Protein AF-A6R5W5-F1 (afdb_monomer)

Nearest PDB structures (foldseek):
  8i0u-assembly1_2  TM=8.561E-01  e=1.575E-21  Homo sapiens
  8rm5-assembly1_B2  TM=9.017E-01  e=4.707E-20  Homo sapiens
  8i0p-assembly1_2  TM=8.321E-01  e=1.488E-20  Homo sapiens
  8y7e-assembly1_2  TM=7.725E-01  e=1.055E-18  Homo sapiens
  7qtt-assembly1_E  TM=8.361E-01  e=7.922E-17  Homo sapiens

Solvent-accessible surface area (backbone atoms only — not comparable to full-atom values): 18695 Å² total; per-residue (Å²): 142,60,67,78,64,53,63,75,67,67,76,83,83,85,83,91,83,79,89,74,76,82,78,70,86,77,78,78,78,84,81,77,89,67,83,82,69,91,73,74,86,80,74,80,80,85,69,49,74,66,56,52,52,57,73,69,45,58,50,65,68,57,52,35,72,76,40,97,63,43,87,75,64,53,85,70,42,46,77,44,97,53,43,67,60,51,47,52,54,63,70,37,88,92,54,66,77,82,68,81,62,78,83,48,96,59,63,84,68,55,85,52,73,85,58,87,73,80,76,91,75,70,58,66,45,59,47,74,68,45,57,62,61,53,49,49,56,52,48,54,54,55,70,73,45,48,75,70,54,53,57,49,39,71,78,58,65,78,80,74,83,82,75,71,65,65,66,59,54,49,41,27,67,72,71,51,60,72,85,75,95,75,83,60,91,77,69,74,90,56,85,65,57,89,74,63,76,81,66,82,84,69,47,94,90,66,75,55,68,70,54,31,57,76,68,68,50,56,92,80,32,62,64,88,61,52,66,54,31,70,74,75,43,73,60,81,92,45,80,85,65,75,40,68,43,45,64,26,62,57,61,95,89,56,47,78,31,88,53,96,55,31,49,32,69,82,40,56,44,103,80,75,44,52,40,42,73,80,117

Radius of gyration: 38.8 Å; Cα contacts (8 Å, |Δi|>4): 168; chains: 1; bounding box: 77×91×91 Å

Mean predicted aligned error: 15.28 Å

Secondary structure (DSSP, 8-state):
--HHHHTTT----------------------------TTTTSSSS---HHHHHHHTPPPHHHHHHHSS-GGG--GGGGGSS-HHHHHHHHTSTTPPPPPGGGG-SS-TTGGGTTPPPPPPPPPHHHHTTTHHHHHHHHHHHHHSS-HHHHHHHHHS--S-TT---HHHHHHHHHTS--PPP-PPTT----TTGGG---GGG--TT---HHHHHHTT--TTPPPTTHHHHHHH-S-TT-TT---BTTTBPPPTT---BSSTT--BSPPB-TTS-BGGG--

pLDDT: mean 79.89, std 15.82, range [33.53, 95.25]

Foldseek 3Di:
DCPVVVVVVPDDDDDDDDDPDDDDPDPPPPPPPDDPDPPPPPDDDDQPPVRVLVVVQDALVRLLVVDPCSVQRDRCLSPDPDSNVVSVQSPDPLDQDDDPCPPPPDDQQVVCVPPDDDPDDDDPLVVVQVQVVLVVVVVVVVVPDDPVRVVVCVVPPDPDSRDGDPVSVVCSVPPVDDDDDDDDRSDDDGHCPVVDDDCVVDDPQDDDPVRCVVVVPDVQAFDPCLVVCLVPNDDPVCPPDDGDLAQAPRDPPAADDPPRRHSDHQRADVVRHRNRVPD

Sequence (279 aa):
MYRDVISKFEKRENEESASKEIDKPEVYFDDDDDIPDEEEEASGPKISKKKRKEMNKLSVAELKALVRKPETVEWTDTSASDPRLLVHIKAYRNVVPVPTHWSLKREYLSSKRGVEKPPFTLPKFIQETGIAEMRDAALEKQDQATLKQKQRERVQPKMGKLDIDYQKLYEAFFRFQTKPELTRYGEVYYEGKEYETNLRHLRPGELSDELKEALNIPPGAPPPWLINQQRFGPPPSYPALKIPGLNAPPPPGAMWGYHPGGYGKPPVDEHNRPLSEAC

Structure (mmCIF, N/CA/C/O backbone):
data_AF-A6R5W5-F1
#
_entry.id   AF-A6R5W5-F1
#
loop_
_atom_site.group_PDB
_atom_site.id
_atom_site.type_symbol
_atom_site.label_atom_id
_atom_site.label_alt_id
_atom_site.label_comp_id
_atom_site.label_asym_id
_atom_site.label_entity_id
_atom_site.label_seq_id
_atom_site.pdbx_PDB_ins_code
_atom_site.Cartn_x
_atom_site.Cartn_y
_atom_site.Cartn_z
_atom_site.occupancy
_atom_site.B_iso_or_equiv
_atom_site.auth_seq_id
_atom_site.auth_comp_id
_atom_site.auth_asym_id
_atom_site.auth_atom_id
_atom_site.pdbx_PDB_model_num
ATOM 1 N N . MET A 1 1 ? -43.308 -59.345 53.232 1.00 55.41 1 MET A N 1
ATOM 2 C CA . MET A 1 1 ? -43.125 -59.510 51.773 1.00 55.41 1 MET A CA 1
ATOM 3 C C . MET A 1 1 ? -42.494 -58.283 51.086 1.00 55.41 1 MET A C 1
ATOM 5 O O . MET A 1 1 ? -42.796 -58.031 49.934 1.00 55.41 1 MET A O 1
ATOM 9 N N . TYR A 1 2 ? -41.577 -57.542 51.729 1.00 51.97 2 TYR A N 1
ATOM 10 C CA . TYR A 1 2 ? -40.798 -56.477 51.050 1.00 51.97 2 TYR A CA 1
ATOM 11 C C . TYR A 1 2 ? -39.298 -56.495 51.408 1.00 51.97 2 TYR A C 1
ATOM 13 O O . TYR A 1 2 ? -38.532 -55.654 50.953 1.00 51.97 2 TYR A O 1
ATOM 21 N N . ARG A 1 3 ? -38.855 -57.490 52.190 1.00 61.47 3 ARG A N 1
ATOM 22 C CA . ARG A 1 3 ? -37.454 -57.653 52.615 1.00 61.47 3 ARG A CA 1
ATOM 23 C C . ARG A 1 3 ? -36.543 -58.143 51.479 1.00 61.47 3 ARG A C 1
ATOM 25 O O . ARG A 1 3 ? -35.405 -57.697 51.369 1.00 61.47 3 ARG A O 1
ATOM 32 N N . ASP A 1 4 ? -37.072 -58.977 50.586 1.00 65.62 4 ASP A N 1
ATOM 33 C CA . ASP A 1 4 ? -36.324 -59.516 49.436 1.00 65.62 4 ASP A CA 1
ATOM 34 C C . ASP A 1 4 ? -36.156 -58.499 48.296 1.00 65.62 4 ASP A C 1
ATOM 36 O O . ASP A 1 4 ? -35.294 -58.646 47.434 1.00 65.62 4 ASP A O 1
ATOM 40 N N . VAL A 1 5 ? -36.973 -57.442 48.295 1.00 65.62 5 VAL A N 1
ATOM 41 C CA . VAL A 1 5 ? -36.888 -56.360 47.305 1.00 65.62 5 VAL A CA 1
ATOM 42 C C . VAL A 1 5 ? -35.844 -55.329 47.733 1.00 65.62 5 VAL A C 1
ATOM 44 O O . VAL A 1 5 ? -35.058 -54.881 46.907 1.00 65.62 5 VAL A O 1
ATOM 47 N N . ILE A 1 6 ? -35.784 -54.999 49.026 1.00 66.06 6 ILE A N 1
ATOM 48 C CA . ILE A 1 6 ? -34.847 -54.000 49.568 1.00 66.06 6 ILE A CA 1
ATOM 49 C C . ILE A 1 6 ? -33.408 -54.546 49.619 1.00 66.06 6 ILE A C 1
ATOM 51 O O . ILE A 1 6 ? -32.465 -53.824 49.307 1.00 66.06 6 ILE A O 1
ATOM 55 N N . SER A 1 7 ? -33.230 -55.845 49.879 1.00 65.56 7 SER A N 1
ATOM 56 C CA . SER A 1 7 ? -31.909 -56.500 49.865 1.00 65.56 7 SER A CA 1
ATOM 57 C C . SER A 1 7 ? -31.240 -56.557 48.485 1.00 65.56 7 SER A C 1
ATOM 59 O O . SER A 1 7 ? -30.024 -56.715 48.407 1.00 65.56 7 SER A O 1
ATOM 61 N N . LYS A 1 8 ? -31.990 -56.376 47.387 1.00 65.88 8 LYS A N 1
ATOM 62 C CA . LYS A 1 8 ? -31.414 -56.233 46.037 1.00 65.88 8 LYS A CA 1
ATOM 63 C C . LYS A 1 8 ? -30.783 -54.861 45.775 1.00 65.88 8 LYS A C 1
ATOM 65 O O . LYS A 1 8 ? -30.022 -54.744 44.818 1.00 65.88 8 LYS A O 1
ATOM 70 N N . PHE A 1 9 ? -31.084 -53.850 46.593 1.00 64.31 9 PHE A N 1
ATOM 71 C CA . PHE A 1 9 ? -30.608 -52.475 46.399 1.00 64.31 9 PHE A CA 1
ATOM 72 C C . PHE A 1 9 ? -29.584 -52.009 47.445 1.00 64.31 9 PHE A C 1
ATOM 74 O O . PHE A 1 9 ? -28.913 -51.007 47.212 1.00 64.31 9 PHE A O 1
ATOM 81 N N . GLU A 1 10 ? -29.377 -52.744 48.541 1.00 56.53 10 GLU A N 1
ATOM 82 C CA . GLU A 1 10 ? -28.269 -52.487 49.475 1.00 56.53 10 GLU A CA 1
ATOM 83 C C . GLU A 1 10 ? -26.954 -53.076 48.939 1.00 56.53 10 GLU A C 1
ATOM 85 O O . GLU A 1 10 ? -26.502 -54.159 49.320 1.00 56.53 10 GLU A O 1
ATOM 90 N N . LYS A 1 11 ? -26.320 -52.355 48.011 1.00 51.44 11 LYS A N 1
ATOM 91 C CA . LYS A 1 11 ? -24.944 -52.636 47.595 1.00 51.44 11 LYS A CA 1
ATOM 92 C C . LYS A 1 11 ? -23.994 -52.036 48.638 1.00 51.44 11 LYS A C 1
ATOM 94 O O . LYS A 1 11 ? -23.961 -50.827 48.826 1.00 51.44 11 LYS A O 1
ATOM 99 N N . ARG A 1 12 ? -23.270 -52.926 49.320 1.00 47.84 12 ARG A N 1
ATOM 100 C CA . ARG A 1 12 ? -22.248 -52.670 50.348 1.00 47.84 12 ARG A CA 1
ATOM 101 C C . ARG A 1 12 ? -21.250 -51.591 49.911 1.00 47.84 12 ARG A C 1
ATOM 103 O O . ARG A 1 12 ? -20.663 -51.709 48.836 1.00 47.84 12 ARG A O 1
ATOM 110 N N . GLU A 1 13 ? -21.048 -50.591 50.763 1.00 36.22 13 GLU A N 1
ATOM 111 C CA . GLU A 1 13 ? -19.950 -49.630 50.659 1.00 36.22 13 GLU A CA 1
ATOM 112 C C . GLU A 1 13 ? -18.629 -50.266 51.134 1.00 36.22 13 GLU A C 1
ATOM 114 O O . GLU A 1 13 ? -18.582 -50.862 52.209 1.00 36.22 13 GLU A O 1
ATOM 119 N N . ASN A 1 14 ? -17.593 -50.074 50.304 1.00 33.59 14 ASN A N 1
ATOM 120 C CA . ASN A 1 14 ? -16.144 -50.268 50.496 1.00 33.59 14 ASN A CA 1
ATOM 121 C C . ASN A 1 14 ? -15.611 -51.716 50.634 1.00 33.59 14 ASN A C 1
ATOM 123 O O . ASN A 1 14 ? -16.080 -52.487 51.458 1.00 33.59 14 ASN A O 1
ATOM 127 N N . GLU A 1 15 ? -14.618 -52.184 49.861 1.00 33.53 15 GLU A N 1
ATOM 128 C CA . GLU A 1 15 ? -13.525 -51.486 49.158 1.00 33.53 15 GLU A CA 1
ATOM 129 C C . GLU A 1 15 ? -12.942 -52.324 47.986 1.00 33.53 15 GLU A C 1
ATOM 131 O O . GLU A 1 15 ? -12.981 -53.551 48.003 1.00 33.53 15 GLU A O 1
ATOM 136 N N . GLU A 1 16 ? -12.385 -51.602 47.000 1.00 36.41 16 GLU A N 1
ATOM 137 C CA . GLU A 1 16 ? -11.406 -52.001 45.962 1.00 36.41 16 GLU A CA 1
ATOM 138 C C . GLU A 1 16 ? -11.806 -52.951 44.807 1.00 36.41 16 GLU A C 1
ATOM 140 O O . GLU A 1 16 ? -11.637 -54.166 44.851 1.00 36.41 16 GLU A O 1
ATOM 145 N N . SER A 1 17 ? -12.215 -52.361 43.671 1.00 35.69 17 SER A N 1
ATOM 146 C CA . SER A 1 17 ? -11.496 -52.421 42.372 1.00 35.69 17 SER A CA 1
ATOM 147 C C . SER A 1 17 ? -12.401 -52.073 41.173 1.00 35.69 17 SER A C 1
ATOM 149 O O . SER A 1 17 ? -13.534 -52.532 41.057 1.00 35.69 17 SER A O 1
ATOM 151 N N . ALA A 1 18 ? -11.845 -51.275 40.253 1.00 37.72 18 ALA A N 1
ATOM 152 C CA . ALA A 1 18 ? -12.367 -50.904 38.932 1.00 37.72 18 ALA A CA 1
ATOM 153 C C . ALA A 1 18 ? -13.596 -49.970 38.899 1.00 37.72 18 ALA A C 1
ATOM 155 O O . ALA A 1 18 ? -14.742 -50.384 38.722 1.00 37.72 18 ALA A O 1
ATOM 156 N N . SER A 1 19 ? -13.321 -48.665 38.943 1.00 38.25 19 SER A N 1
ATOM 157 C CA . SER A 1 19 ? -14.187 -47.618 38.398 1.00 38.25 19 SER A CA 1
ATOM 158 C C . SER A 1 19 ? -14.462 -47.889 36.913 1.00 38.25 19 SER A C 1
ATOM 160 O O . SER A 1 19 ? -13.681 -47.507 36.044 1.00 38.25 19 SER A O 1
ATOM 162 N N . LYS A 1 20 ? -15.560 -48.591 36.616 1.00 44.00 20 LYS A N 1
ATOM 163 C CA . LYS A 1 20 ? -16.134 -48.634 35.271 1.00 44.00 20 LYS A CA 1
ATOM 164 C C . LYS A 1 20 ? -16.792 -47.284 35.020 1.00 44.00 20 LYS A C 1
ATOM 166 O O . LYS A 1 20 ? -17.838 -46.991 35.599 1.00 44.00 20 LYS A O 1
ATOM 171 N N . GLU A 1 21 ? -16.127 -46.459 34.219 1.00 44.00 21 GLU A N 1
ATOM 172 C CA . GLU A 1 21 ? -16.721 -45.265 33.636 1.00 44.00 21 GLU A CA 1
ATOM 173 C C . GLU A 1 21 ? -18.023 -45.652 32.925 1.00 44.00 21 GLU A C 1
ATOM 175 O O . GLU A 1 21 ? -18.118 -46.681 32.257 1.00 44.00 21 GLU A O 1
ATOM 180 N N . ILE A 1 22 ? -19.058 -44.852 33.150 1.00 47.66 22 ILE A N 1
ATOM 181 C CA . ILE A 1 22 ? -20.342 -44.985 32.475 1.00 47.66 22 ILE A CA 1
ATOM 182 C C . ILE A 1 22 ? -20.122 -44.452 31.060 1.00 47.66 22 ILE A C 1
ATOM 184 O O . ILE A 1 22 ? -20.008 -43.238 30.877 1.00 47.66 22 ILE A O 1
ATOM 188 N N . ASP A 1 23 ? -20.028 -45.355 30.082 1.00 51.03 23 ASP A N 1
ATOM 189 C CA . ASP A 1 23 ? -19.953 -44.992 28.669 1.00 51.03 23 ASP A CA 1
ATOM 190 C C . ASP A 1 23 ? -21.158 -44.119 28.300 1.00 51.03 23 ASP A C 1
ATOM 192 O O . ASP A 1 23 ? -22.324 -44.490 28.484 1.00 51.03 23 ASP A O 1
ATOM 196 N N . LYS A 1 24 ? -20.867 -42.918 27.790 1.00 54.22 24 LYS A N 1
ATOM 197 C CA . LYS A 1 24 ? -21.852 -42.089 27.091 1.00 54.22 24 LYS A CA 1
ATOM 198 C C . LYS A 1 24 ? -22.464 -42.923 25.960 1.00 54.22 24 LYS A C 1
ATOM 200 O O . LYS A 1 24 ? -21.722 -43.650 25.306 1.00 54.22 24 LYS A O 1
ATOM 205 N N . PRO A 1 25 ? -23.769 -42.788 25.667 1.00 48.28 25 PRO A N 1
ATOM 206 C CA . PRO A 1 25 ? -24.344 -43.435 24.498 1.00 48.28 25 PRO A CA 1
ATOM 207 C C . PRO A 1 25 ? -23.610 -42.945 23.244 1.00 48.28 25 PRO A C 1
ATOM 209 O O . PRO A 1 25 ? -23.692 -41.767 22.886 1.00 48.28 25 PRO A O 1
ATOM 212 N N . GLU A 1 26 ? -22.863 -43.845 22.606 1.00 49.81 26 GLU A N 1
ATOM 213 C CA . GLU A 1 26 ? -22.333 -43.638 21.266 1.00 49.81 26 GLU A CA 1
ATOM 214 C C . GLU A 1 26 ? -23.527 -43.552 20.315 1.00 49.81 26 GLU A C 1
ATOM 216 O O . GLU A 1 26 ? -24.265 -44.515 20.106 1.00 49.81 26 GLU A O 1
ATOM 221 N N . VAL A 1 27 ? -23.761 -42.358 19.777 1.00 48.00 27 VAL A N 1
ATOM 222 C CA . VAL A 1 27 ? -24.669 -42.186 18.648 1.00 48.00 27 VAL A CA 1
ATOM 223 C C . VAL A 1 27 ? -23.957 -42.795 17.446 1.00 48.00 27 VAL A C 1
ATOM 225 O O . VAL A 1 27 ? -23.024 -42.195 16.913 1.00 48.00 27 VAL A O 1
ATOM 228 N N . TYR A 1 28 ? -24.371 -44.000 17.052 1.00 40.84 28 TYR A N 1
ATOM 229 C CA . TYR A 1 28 ? -24.010 -44.582 15.765 1.00 40.84 28 TYR A CA 1
ATOM 230 C C . TYR A 1 28 ? -24.618 -43.686 14.681 1.00 40.84 28 TYR A C 1
ATOM 232 O O . TYR A 1 28 ? -25.814 -43.753 14.405 1.00 40.84 28 TYR A O 1
ATOM 240 N N . PHE A 1 29 ? -23.808 -42.792 14.110 1.00 41.62 29 PHE A N 1
ATOM 241 C CA . PHE A 1 29 ? -24.083 -42.299 12.767 1.00 41.62 29 PHE A CA 1
ATOM 242 C C . PHE A 1 29 ? -23.816 -43.475 11.833 1.00 41.62 29 PHE A C 1
ATOM 244 O O . PHE A 1 29 ? -22.667 -43.812 11.553 1.00 41.62 29 PHE A O 1
ATOM 251 N N . ASP A 1 30 ? -24.902 -44.145 11.471 1.00 48.31 30 ASP A N 1
ATOM 252 C CA . ASP A 1 30 ? -24.963 -45.131 10.406 1.00 48.31 30 ASP A CA 1
ATOM 253 C C . ASP A 1 30 ? -24.775 -44.380 9.080 1.00 48.31 30 ASP A C 1
ATOM 255 O O . ASP A 1 30 ? -25.714 -43.817 8.525 1.00 48.31 30 ASP A O 1
ATOM 259 N N . ASP A 1 31 ? -23.514 -44.250 8.675 1.00 46.19 31 ASP A N 1
ATOM 260 C CA . ASP A 1 31 ? -23.063 -43.704 7.386 1.00 46.19 31 ASP A CA 1
ATOM 261 C C . ASP A 1 31 ? -22.296 -44.817 6.629 1.00 46.19 31 ASP A C 1
ATOM 263 O O . ASP A 1 31 ? -21.347 -44.557 5.890 1.00 46.19 31 ASP A O 1
ATOM 267 N N . ASP A 1 32 ? -22.662 -46.082 6.887 1.00 50.91 32 ASP A N 1
ATOM 268 C CA . ASP A 1 32 ? -22.063 -47.301 6.324 1.00 50.91 32 ASP A CA 1
ATOM 269 C C . ASP A 1 32 ? -23.000 -47.884 5.246 1.00 50.91 32 ASP A C 1
ATOM 271 O O . ASP A 1 32 ? -23.466 -49.015 5.322 1.00 50.91 32 ASP A O 1
ATOM 275 N N . ASP A 1 33 ? -23.279 -47.078 4.219 1.00 50.09 33 ASP A N 1
ATOM 276 C CA . ASP A 1 33 ? -23.908 -47.514 2.962 1.00 50.09 33 ASP A CA 1
ATOM 277 C C . ASP A 1 33 ? -22.821 -47.887 1.923 1.00 50.09 33 ASP A C 1
ATOM 279 O O . ASP A 1 33 ? -22.886 -47.507 0.756 1.00 50.09 33 ASP A O 1
ATOM 283 N N . ASP A 1 34 ? -21.789 -48.628 2.345 1.00 59.00 34 ASP A N 1
ATOM 284 C CA . ASP A 1 34 ? -20.838 -49.287 1.439 1.00 59.00 34 ASP A CA 1
ATOM 285 C C . ASP A 1 34 ? -20.957 -50.807 1.621 1.00 59.00 34 ASP A C 1
ATOM 287 O O . ASP A 1 34 ? -20.485 -51.397 2.595 1.00 59.00 34 ASP A O 1
ATOM 291 N N . ILE A 1 35 ? -21.627 -51.442 0.656 1.00 49.91 35 ILE A N 1
ATOM 292 C CA . ILE A 1 35 ? -21.753 -52.897 0.522 1.00 49.91 35 ILE A CA 1
ATOM 293 C C . ILE A 1 35 ? -20.337 -53.505 0.539 1.00 49.91 35 ILE A C 1
ATOM 295 O O . ILE A 1 35 ? -19.518 -53.133 -0.304 1.00 49.91 35 ILE A O 1
ATOM 299 N N . PRO A 1 36 ? -20.006 -54.429 1.460 1.00 46.84 36 PRO A N 1
ATOM 300 C CA . PRO A 1 36 ? -18.721 -55.109 1.418 1.00 46.84 36 PRO A CA 1
ATOM 301 C C . PRO A 1 36 ? -18.690 -56.041 0.204 1.00 46.84 36 PRO A C 1
ATOM 303 O O . PRO A 1 36 ? -19.381 -57.059 0.181 1.00 46.84 36 PRO A O 1
ATOM 306 N N . ASP A 1 37 ? -17.883 -55.697 -0.800 1.00 48.44 37 ASP A N 1
ATOM 307 C CA . ASP A 1 37 ? -17.543 -56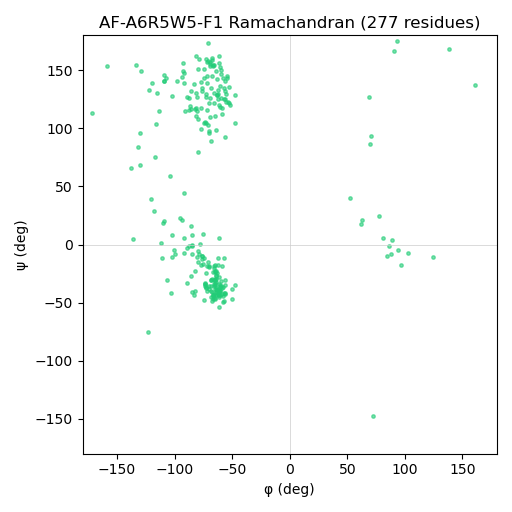.614 -1.886 1.00 48.44 37 ASP A CA 1
ATOM 308 C C . ASP A 1 37 ? -16.831 -57.845 -1.288 1.00 48.44 37 ASP A C 1
ATOM 310 O O . ASP A 1 37 ? -15.760 -57.738 -0.684 1.00 48.44 37 ASP A O 1
ATOM 314 N N . GLU A 1 38 ? -17.429 -59.028 -1.464 1.00 50.94 38 GLU A N 1
ATOM 315 C CA . GLU A 1 38 ? -16.965 -60.341 -0.970 1.00 50.94 38 GLU A CA 1
ATOM 316 C C . GLU A 1 38 ? -15.589 -60.791 -1.528 1.00 50.94 38 GLU A C 1
ATOM 318 O O . GLU A 1 38 ? -15.136 -61.899 -1.246 1.00 50.94 38 GLU A O 1
ATOM 323 N N . GLU A 1 39 ? -14.877 -59.953 -2.290 1.00 52.56 39 GLU A N 1
ATOM 324 C CA . GLU A 1 39 ? -13.602 -60.299 -2.938 1.00 52.56 39 GLU A CA 1
ATOM 325 C C . GLU A 1 39 ? -12.335 -59.801 -2.203 1.00 52.56 39 GLU A C 1
ATOM 327 O O . GLU A 1 39 ? -11.226 -60.210 -2.553 1.00 52.56 39 GLU A O 1
ATOM 332 N N . GLU A 1 40 ? -12.437 -58.979 -1.149 1.00 52.56 40 GLU A N 1
ATOM 333 C CA . GLU A 1 40 ? -11.254 -58.422 -0.448 1.00 52.56 40 GLU A CA 1
ATOM 334 C C . GLU A 1 40 ? -10.636 -59.338 0.642 1.00 52.56 40 GLU A C 1
ATOM 336 O O . GLU A 1 40 ? -9.705 -58.931 1.343 1.00 52.56 40 GLU A O 1
ATOM 341 N N . GLU A 1 41 ? -11.066 -60.599 0.786 1.00 48.47 41 GLU A N 1
ATOM 342 C CA . GLU A 1 41 ? -10.467 -61.545 1.755 1.00 48.47 41 GLU A CA 1
ATOM 343 C C . GLU A 1 41 ? -9.127 -62.170 1.307 1.00 48.47 41 GLU A C 1
ATOM 345 O O . GLU A 1 41 ? -8.506 -62.924 2.060 1.00 48.47 41 GLU A O 1
ATOM 350 N N . ALA A 1 42 ? -8.619 -61.821 0.119 1.00 52.41 42 ALA A N 1
ATOM 351 C CA . ALA A 1 42 ? -7.484 -62.503 -0.503 1.00 52.41 42 ALA A CA 1
ATOM 352 C C . ALA A 1 42 ? -6.250 -61.627 -0.809 1.00 52.41 42 ALA A C 1
ATOM 354 O O . ALA A 1 42 ? -5.597 -61.865 -1.817 1.00 52.41 42 ALA A O 1
ATOM 355 N N . SER A 1 43 ? -5.846 -60.668 0.041 1.00 49.97 43 SER A N 1
ATOM 356 C CA . SER A 1 43 ? -4.427 -60.233 0.074 1.00 49.97 43 SER A CA 1
ATOM 357 C C . SER A 1 43 ? -4.064 -59.284 1.227 1.00 49.97 43 SER A C 1
ATOM 359 O O . SER A 1 43 ? -4.406 -58.105 1.214 1.00 49.97 43 SER A O 1
ATOM 361 N N . GLY A 1 44 ? -3.224 -59.760 2.151 1.00 59.50 44 GLY A N 1
ATOM 362 C CA . GLY A 1 44 ? -2.376 -58.914 3.001 1.00 59.50 44 GLY A CA 1
ATOM 363 C C . GLY A 1 44 ? -2.957 -58.462 4.353 1.00 59.50 44 GLY A C 1
ATOM 364 O O . GLY A 1 44 ? -4.143 -58.620 4.633 1.00 59.50 44 GLY A O 1
ATOM 365 N N . PRO A 1 45 ? -2.103 -57.925 5.250 1.00 68.62 45 PRO A N 1
ATOM 366 C CA . PRO A 1 45 ? -2.529 -57.448 6.563 1.00 68.62 45 PRO A CA 1
ATOM 367 C C . PRO A 1 45 ? -3.533 -56.299 6.417 1.00 68.62 45 PRO A C 1
ATOM 369 O O . PRO A 1 45 ? -3.242 -55.328 5.718 1.00 68.62 45 PRO A O 1
ATOM 372 N N . LYS A 1 46 ? -4.681 -56.393 7.113 1.00 72.88 46 LYS A N 1
ATOM 373 C CA . LYS A 1 46 ? -5.764 -55.392 7.110 1.00 72.88 46 LYS A CA 1
ATOM 374 C C . LYS A 1 46 ? -5.191 -53.986 7.309 1.00 72.88 46 LYS A C 1
ATOM 376 O O . LYS A 1 46 ? -4.762 -53.606 8.400 1.00 72.88 46 LYS A O 1
ATOM 381 N N . ILE A 1 47 ? -5.138 -53.220 6.224 1.00 75.81 47 ILE A N 1
ATOM 382 C CA . ILE A 1 47 ? -4.591 -51.867 6.220 1.00 75.81 47 ILE A CA 1
ATOM 383 C C . ILE A 1 47 ? -5.547 -50.979 7.024 1.00 75.81 47 ILE A C 1
ATOM 385 O O . ILE A 1 47 ? -6.740 -50.921 6.742 1.00 75.81 47 ILE A O 1
ATOM 389 N N . SER A 1 48 ? -5.033 -50.262 8.029 1.00 84.81 48 SER A N 1
ATOM 390 C CA . SER A 1 48 ? -5.837 -49.283 8.776 1.00 84.81 48 SER A CA 1
ATOM 391 C C . SER A 1 48 ? -6.451 -48.253 7.822 1.00 84.81 48 SER A C 1
ATOM 393 O O . SER A 1 48 ? -5.758 -47.767 6.923 1.00 84.81 48 SER A O 1
ATOM 395 N N . LYS A 1 49 ? -7.706 -47.835 8.060 1.00 81.50 49 LYS A N 1
ATOM 396 C CA . LYS A 1 49 ? -8.387 -46.773 7.288 1.00 81.50 49 LYS A CA 1
ATOM 397 C C . LYS A 1 49 ? -7.496 -45.526 7.109 1.00 81.50 49 LYS A C 1
ATOM 399 O O . LYS A 1 49 ? -7.496 -44.914 6.045 1.00 81.50 49 LYS A O 1
ATOM 404 N N . LYS A 1 50 ? -6.667 -45.187 8.110 1.00 81.94 50 LYS A N 1
ATOM 405 C CA . LYS A 1 50 ? -5.690 -44.083 8.039 1.00 81.94 50 LYS A CA 1
ATOM 406 C C . LYS A 1 50 ? -4.572 -44.341 7.022 1.00 81.94 50 LYS A C 1
ATOM 408 O O . LYS A 1 50 ? -4.260 -43.462 6.228 1.00 81.94 50 LYS A O 1
ATOM 413 N N . LYS A 1 51 ? -4.009 -45.550 7.020 1.00 84.31 51 LYS A N 1
ATOM 414 C CA . LYS A 1 51 ? -2.938 -45.956 6.101 1.00 84.31 51 LYS A CA 1
ATOM 415 C C . LYS A 1 51 ? -3.452 -46.090 4.662 1.00 84.31 51 LYS A C 1
ATOM 417 O O . LYS A 1 51 ? -2.753 -45.688 3.742 1.00 84.31 51 LYS A O 1
ATOM 422 N N . ARG A 1 52 ? -4.694 -46.552 4.458 1.00 82.81 52 ARG A N 1
ATOM 423 C CA . ARG A 1 52 ? -5.352 -46.566 3.134 1.00 82.81 52 ARG A CA 1
ATOM 424 C C . ARG A 1 52 ? -5.534 -45.145 2.584 1.00 82.81 52 ARG A C 1
ATOM 426 O O . ARG A 1 52 ? -5.220 -44.897 1.427 1.00 82.81 52 ARG A O 1
ATOM 433 N N . LYS A 1 53 ? -5.958 -44.191 3.424 1.00 81.44 53 LYS A N 1
ATOM 434 C CA . LYS A 1 53 ? -6.061 -42.769 3.043 1.00 81.44 53 LYS A CA 1
ATOM 435 C C . LYS A 1 53 ? -4.706 -42.139 2.712 1.00 81.44 53 LYS A C 1
ATOM 437 O O . LYS A 1 53 ? -4.620 -41.357 1.776 1.00 81.44 53 LYS A O 1
ATOM 442 N N . GLU A 1 54 ? -3.659 -42.483 3.456 1.00 83.50 54 GLU A N 1
ATOM 443 C CA . GLU A 1 54 ? -2.304 -41.978 3.212 1.00 83.50 54 GLU A CA 1
ATOM 444 C C . GLU A 1 54 ? -1.703 -42.516 1.907 1.00 83.50 54 GLU A C 1
ATOM 446 O O . GLU A 1 54 ? -1.115 -41.746 1.156 1.00 83.50 54 GLU A O 1
ATOM 451 N N . MET A 1 55 ? -1.925 -43.795 1.588 1.00 83.00 55 MET A N 1
ATOM 452 C CA . MET A 1 55 ? -1.507 -44.389 0.310 1.00 83.00 55 MET A CA 1
ATOM 453 C C . MET A 1 55 ? -2.215 -43.757 -0.897 1.00 83.00 55 MET A C 1
ATOM 455 O O . MET A 1 55 ? -1.618 -43.636 -1.960 1.00 83.00 55 MET A O 1
ATOM 459 N N . ASN A 1 56 ? -3.468 -43.325 -0.729 1.00 82.69 56 ASN A N 1
ATOM 460 C CA . ASN A 1 56 ? -4.250 -42.658 -1.776 1.00 82.69 56 ASN A CA 1
ATOM 461 C C . ASN A 1 56 ? -3.988 -41.143 -1.860 1.00 82.69 56 ASN A C 1
ATOM 463 O O . ASN A 1 56 ? -4.588 -40.453 -2.688 1.00 82.69 56 ASN A O 1
ATOM 467 N N . LYS A 1 57 ? -3.130 -40.597 -0.992 1.00 86.88 57 LYS A N 1
ATOM 468 C CA . LYS A 1 57 ? -2.836 -39.168 -0.949 1.00 86.88 57 LYS A CA 1
ATOM 469 C C . LYS A 1 57 ? -1.889 -38.794 -2.090 1.00 86.88 57 LYS A C 1
ATOM 471 O O . LYS A 1 57 ? -0.743 -39.230 -2.120 1.00 86.88 57 LYS A O 1
ATOM 476 N N . LEU A 1 58 ? -2.359 -37.931 -2.988 1.00 87.88 58 LEU A N 1
ATOM 477 C CA . LEU A 1 58 ? -1.559 -37.401 -4.096 1.00 87.88 58 LEU A CA 1
ATOM 478 C C . LEU A 1 58 ? -0.376 -36.570 -3.584 1.00 87.88 58 LEU A C 1
ATOM 480 O O . LEU A 1 58 ? -0.512 -35.788 -2.634 1.00 87.88 58 LEU A O 1
ATOM 484 N N . SER A 1 59 ? 0.769 -36.676 -4.259 1.00 91.94 59 SER A N 1
ATOM 485 C CA . SER A 1 59 ? 1.894 -35.776 -4.004 1.00 91.94 59 SER A CA 1
ATOM 486 C C . SER A 1 59 ? 1.609 -34.364 -4.540 1.00 91.94 59 SER A C 1
ATOM 488 O O . SER A 1 59 ? 0.795 -34.163 -5.444 1.00 91.94 59 SER A O 1
ATOM 490 N N . VAL A 1 60 ? 2.293 -33.345 -4.003 1.00 92.88 60 VAL A N 1
ATOM 491 C CA . VAL A 1 60 ? 2.133 -31.954 -4.484 1.00 92.88 60 VAL A CA 1
ATOM 492 C C . VAL A 1 60 ? 2.515 -31.842 -5.966 1.00 92.88 60 VAL A C 1
ATOM 494 O O . VAL A 1 60 ? 1.879 -31.102 -6.714 1.00 92.88 60 VAL A O 1
ATOM 497 N N . ALA A 1 61 ? 3.541 -32.582 -6.397 1.00 93.56 61 ALA A N 1
ATOM 498 C CA . ALA A 1 61 ? 4.001 -32.590 -7.782 1.00 93.56 61 ALA A CA 1
ATOM 499 C C . ALA A 1 61 ? 2.956 -33.208 -8.724 1.00 93.56 61 ALA A C 1
ATOM 501 O O . ALA A 1 61 ? 2.660 -32.628 -9.767 1.00 93.56 61 ALA A O 1
ATOM 502 N N . GLU A 1 62 ? 2.343 -34.326 -8.327 1.00 92.88 62 GLU A N 1
ATOM 503 C CA . GLU A 1 62 ? 1.238 -34.943 -9.070 1.00 92.88 62 GLU A CA 1
ATOM 504 C C . GLU A 1 62 ? 0.032 -34.010 -9.165 1.00 92.88 62 GLU A C 1
ATOM 506 O O . GLU A 1 62 ? -0.526 -33.828 -10.245 1.00 92.88 62 GLU A O 1
ATOM 511 N N . LEU A 1 63 ? -0.352 -33.366 -8.058 1.00 93.19 63 LEU A N 1
ATOM 512 C CA . LEU A 1 63 ? -1.479 -32.435 -8.053 1.00 93.19 63 LEU A CA 1
ATOM 513 C C . LEU A 1 63 ? -1.229 -31.243 -8.987 1.00 93.19 63 LEU A C 1
ATOM 515 O O . LEU A 1 63 ? -2.121 -30.855 -9.739 1.00 93.19 63 LEU A O 1
ATOM 519 N N . LYS A 1 64 ? -0.003 -30.705 -9.003 1.00 95.25 64 LYS A N 1
ATOM 520 C CA . LYS A 1 64 ? 0.400 -29.654 -9.949 1.00 95.25 64 LYS A CA 1
ATOM 521 C C . LYS A 1 64 ? 0.377 -30.131 -11.400 1.00 95.25 64 LYS A C 1
ATOM 523 O O . LYS A 1 64 ? -0.016 -29.359 -12.264 1.00 95.25 64 LYS A O 1
ATOM 528 N N . ALA A 1 65 ? 0.753 -31.379 -11.674 1.00 93.50 65 ALA A N 1
ATOM 529 C CA . ALA A 1 65 ? 0.719 -31.936 -13.026 1.00 93.50 65 ALA A CA 1
ATOM 530 C C . ALA A 1 65 ? -0.714 -32.132 -13.560 1.00 93.50 65 ALA A C 1
ATOM 532 O O . ALA A 1 65 ? -0.944 -32.023 -14.762 1.00 93.50 65 ALA A O 1
ATOM 533 N N . LEU A 1 66 ? -1.681 -32.405 -12.680 1.00 90.50 66 LEU A N 1
ATOM 534 C CA . LEU A 1 66 ? -3.082 -32.648 -13.049 1.00 90.50 66 LEU A CA 1
ATOM 535 C C . LEU A 1 66 ? -3.901 -31.364 -13.257 1.00 90.50 66 LEU A C 1
ATOM 537 O O . LEU A 1 66 ? -4.939 -31.385 -13.917 1.00 90.50 66 LEU A O 1
ATOM 541 N N . VAL A 1 67 ? -3.476 -30.252 -12.660 1.00 91.12 67 VAL A N 1
ATOM 542 C CA . VAL A 1 67 ? -4.240 -29.001 -12.602 1.00 91.12 67 VAL A CA 1
ATOM 543 C C . VAL A 1 67 ? -3.787 -28.025 -13.692 1.00 91.12 67 VAL A C 1
ATOM 545 O O . VAL A 1 67 ? -2.603 -27.831 -13.932 1.00 91.12 67 VAL A O 1
ATOM 548 N N . ARG A 1 68 ? -4.744 -27.311 -14.304 1.00 90.00 68 ARG A N 1
ATOM 549 C CA . ARG A 1 68 ? -4.472 -26.302 -15.348 1.00 90.00 68 ARG A CA 1
ATOM 550 C C . ARG A 1 68 ? -3.678 -25.075 -14.859 1.00 90.00 68 ARG A C 1
ATOM 552 O O . ARG A 1 68 ? -2.947 -24.485 -15.645 1.00 90.00 68 ARG A O 1
ATOM 559 N N . LYS A 1 69 ? -3.879 -24.667 -13.602 1.00 91.31 69 LYS A N 1
ATOM 560 C CA . LYS A 1 69 ? -3.219 -23.536 -12.918 1.00 91.31 69 LYS A CA 1
ATOM 561 C C . LYS A 1 69 ? -2.380 -24.013 -11.718 1.00 91.31 69 LYS A C 1
ATOM 563 O O . LYS A 1 69 ? -2.831 -23.896 -10.570 1.00 91.31 69 LYS A O 1
ATOM 568 N N . PRO A 1 70 ? -1.200 -24.612 -11.954 1.00 93.00 70 PRO A N 1
ATOM 569 C CA . PRO A 1 70 ? -0.378 -25.217 -10.903 1.00 93.00 70 PRO A CA 1
ATOM 570 C C . PRO A 1 70 ? 0.171 -24.211 -9.877 1.00 93.00 70 PRO A C 1
ATOM 572 O O . PRO A 1 70 ? 0.584 -24.613 -8.790 1.00 93.00 70 PRO A O 1
ATOM 575 N N . GLU A 1 71 ? 0.174 -22.915 -10.191 1.00 92.31 71 GLU A N 1
ATOM 576 C CA . GLU A 1 71 ? 0.604 -21.830 -9.305 1.00 92.31 71 GLU A CA 1
ATOM 577 C C . GLU A 1 71 ? -0.311 -21.633 -8.091 1.00 92.31 71 GLU A C 1
ATOM 579 O O . GLU A 1 71 ? 0.134 -21.120 -7.073 1.00 92.31 71 GLU A O 1
ATOM 584 N N . THR A 1 72 ? -1.572 -22.063 -8.184 1.00 91.75 72 THR A N 1
ATOM 585 C CA . THR A 1 72 ? -2.562 -21.939 -7.097 1.00 91.75 72 THR A CA 1
ATOM 586 C C . THR A 1 72 ? -2.496 -23.072 -6.071 1.00 91.75 72 THR A C 1
ATOM 588 O O . THR A 1 72 ? -3.182 -23.018 -5.050 1.00 91.75 72 THR A O 1
ATOM 591 N N . VAL A 1 73 ? -1.701 -24.110 -6.356 1.00 93.94 73 VAL A N 1
ATOM 592 C CA . VAL A 1 73 ? -1.586 -25.308 -5.521 1.00 93.94 73 VAL A CA 1
ATOM 593 C C . VAL A 1 73 ? -0.622 -25.050 -4.371 1.00 93.94 73 VAL A C 1
ATOM 595 O O . VAL A 1 73 ? 0.585 -24.892 -4.580 1.00 93.94 73 VAL A O 1
ATOM 598 N N . GLU A 1 74 ? -1.155 -25.110 -3.156 1.00 92.50 74 GLU A N 1
ATOM 599 C CA . GLU A 1 74 ? -0.391 -25.025 -1.917 1.00 92.50 74 GLU A CA 1
ATOM 600 C C . GLU A 1 74 ? -0.006 -26.419 -1.407 1.00 92.50 74 GLU A C 1
ATOM 602 O O . GLU A 1 74 ? -0.664 -27.425 -1.684 1.00 92.50 74 GLU A O 1
ATOM 60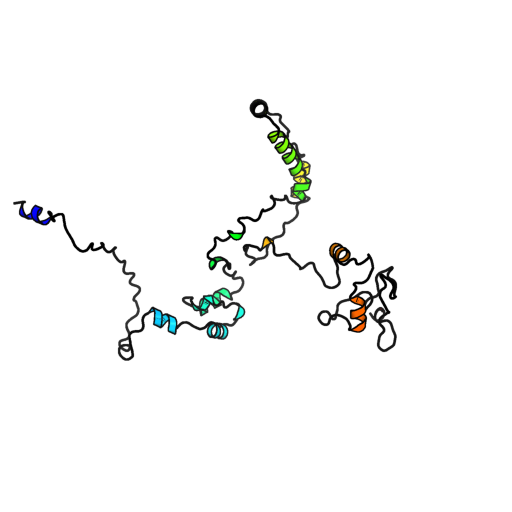7 N N . TRP A 1 75 ? 1.053 -26.498 -0.602 1.00 90.38 75 TRP A N 1
ATOM 608 C CA . TRP A 1 75 ? 1.504 -27.770 -0.021 1.00 90.38 75 TRP A CA 1
ATOM 609 C C . TRP A 1 75 ? 0.443 -28.417 0.895 1.00 90.38 75 TRP A C 1
ATOM 611 O O . TRP A 1 75 ? 0.373 -29.645 0.998 1.00 90.38 75 TRP A O 1
ATOM 621 N N . THR A 1 76 ? -0.424 -27.601 1.505 1.00 92.50 76 THR A N 1
ATOM 622 C CA . THR A 1 76 ? -1.544 -28.023 2.363 1.00 92.50 76 THR A CA 1
ATOM 623 C C . THR A 1 76 ? -2.684 -28.701 1.605 1.00 92.50 76 THR A C 1
ATOM 625 O O . THR A 1 76 ? -3.485 -29.416 2.206 1.00 92.50 76 THR A O 1
ATOM 628 N N . ASP A 1 77 ? -2.775 -28.509 0.289 1.00 92.69 77 ASP A N 1
ATOM 629 C CA . ASP A 1 77 ? -3.950 -28.927 -0.488 1.00 92.69 77 ASP A CA 1
ATOM 630 C C . ASP A 1 77 ? -4.020 -30.444 -0.665 1.00 92.69 77 ASP A C 1
ATOM 632 O O . ASP A 1 77 ? -5.102 -31.015 -0.766 1.00 92.69 77 ASP A O 1
ATOM 636 N N . THR A 1 78 ? -2.873 -31.121 -0.590 1.00 91.00 78 THR A N 1
ATOM 637 C CA . THR A 1 78 ? -2.786 -32.588 -0.644 1.00 91.00 78 THR A CA 1
ATOM 638 C C . THR A 1 78 ? -3.495 -33.278 0.519 1.00 91.00 78 THR A C 1
ATOM 640 O O . THR A 1 78 ? -3.863 -34.440 0.396 1.00 91.00 78 THR A O 1
ATOM 643 N N . SER A 1 79 ? -3.665 -32.607 1.665 1.00 90.12 79 SER A N 1
ATOM 644 C CA . SER A 1 79 ? -4.372 -33.161 2.833 1.00 90.12 79 SER A CA 1
ATOM 645 C C . SER A 1 79 ? -5.881 -32.928 2.835 1.00 90.12 79 SER A C 1
ATOM 647 O O . SER A 1 79 ? -6.549 -33.376 3.765 1.00 90.12 79 SER A O 1
ATOM 649 N N . ALA A 1 80 ? -6.424 -32.236 1.834 1.00 90.56 80 ALA A N 1
ATOM 650 C CA . ALA A 1 80 ? -7.864 -32.057 1.714 1.00 90.56 80 ALA A CA 1
ATOM 651 C C . ALA A 1 80 ? -8.564 -33.376 1.355 1.00 90.56 80 ALA A C 1
ATOM 653 O O . ALA A 1 80 ? -7.961 -34.257 0.746 1.00 90.56 80 ALA A O 1
ATOM 654 N N . SER A 1 81 ? -9.849 -33.497 1.703 1.00 89.88 81 SER A N 1
ATOM 655 C CA . SER A 1 81 ? -10.658 -34.676 1.358 1.00 89.88 81 SER A CA 1
ATOM 656 C C . SER A 1 81 ? -10.768 -34.881 -0.155 1.00 89.88 81 SER A C 1
ATOM 658 O O . SER A 1 81 ? -10.658 -36.009 -0.620 1.00 89.88 81 SER A O 1
ATOM 660 N N . ASP A 1 82 ? -10.916 -33.788 -0.913 1.00 90.88 82 ASP A N 1
ATOM 661 C CA . ASP A 1 82 ? -10.810 -33.776 -2.374 1.00 90.88 82 ASP A CA 1
ATOM 662 C C . ASP A 1 82 ? -9.848 -32.658 -2.826 1.00 90.88 82 ASP A C 1
ATOM 664 O O . ASP A 1 82 ? -10.245 -31.491 -2.954 1.00 90.88 82 ASP A O 1
ATOM 668 N N . PRO A 1 83 ? -8.567 -32.991 -3.072 1.00 92.12 83 PRO A N 1
ATOM 669 C CA . PRO A 1 83 ? -7.572 -32.027 -3.534 1.00 92.12 83 PRO A CA 1
ATOM 670 C C . PRO A 1 83 ? -7.867 -31.460 -4.929 1.00 92.12 83 PRO A C 1
ATOM 672 O O . PRO A 1 83 ? -7.504 -30.319 -5.216 1.00 92.12 83 PRO A O 1
ATOM 675 N N . ARG A 1 84 ? -8.521 -32.225 -5.816 1.00 90.81 84 ARG A N 1
ATOM 676 C CA . ARG A 1 84 ? -8.777 -31.798 -7.202 1.00 90.81 84 ARG A CA 1
ATOM 677 C C . ARG A 1 84 ? -9.881 -30.750 -7.242 1.00 90.81 84 ARG A C 1
ATOM 679 O O . ARG A 1 84 ? -9.704 -29.703 -7.867 1.00 90.81 84 ARG A O 1
ATOM 686 N N . LEU A 1 85 ? -10.987 -31.005 -6.543 1.00 92.75 85 LEU A N 1
ATOM 687 C CA . LEU A 1 85 ? -12.097 -30.060 -6.433 1.00 92.75 85 LEU A CA 1
ATOM 688 C C . LEU A 1 85 ? -11.678 -28.784 -5.700 1.00 92.75 85 LEU A C 1
ATOM 690 O O . LEU A 1 85 ? -11.997 -27.685 -6.152 1.00 92.75 85 LEU A O 1
ATOM 694 N N . LEU A 1 86 ? -10.923 -28.909 -4.606 1.00 93.56 86 LEU A N 1
ATOM 695 C CA . LEU A 1 86 ? -10.442 -27.753 -3.850 1.00 93.56 86 LEU A CA 1
ATOM 696 C C . LEU A 1 86 ? -9.632 -26.809 -4.737 1.00 93.56 86 LEU A C 1
ATOM 698 O O . LEU A 1 86 ? -9.885 -25.602 -4.756 1.00 93.56 86 LEU A O 1
ATOM 702 N N . VAL A 1 87 ? -8.683 -27.348 -5.502 1.00 93.62 87 VAL A N 1
ATOM 703 C CA . VAL A 1 87 ? -7.866 -26.531 -6.401 1.00 93.62 87 VAL A CA 1
ATOM 704 C C . VAL A 1 87 ? -8.706 -25.969 -7.549 1.00 93.62 87 VAL A C 1
ATOM 706 O O . VAL A 1 87 ? -8.509 -24.819 -7.937 1.00 93.62 87 VAL A O 1
ATOM 709 N N . HIS A 1 88 ? -9.690 -26.719 -8.052 1.00 93.06 88 HIS A N 1
ATOM 710 C CA . HIS A 1 88 ? -10.633 -26.209 -9.048 1.00 93.06 88 HIS A CA 1
ATOM 711 C C . HIS A 1 88 ? -11.392 -24.971 -8.542 1.00 93.06 88 HIS A C 1
ATOM 713 O O . HIS A 1 88 ? -11.477 -23.971 -9.257 1.00 93.06 88 HIS A O 1
ATOM 719 N N . ILE A 1 89 ? -11.873 -25.001 -7.295 1.00 93.75 89 ILE A N 1
ATOM 720 C CA . ILE A 1 89 ? -12.555 -23.868 -6.653 1.00 93.75 89 ILE A CA 1
ATOM 721 C C . ILE A 1 89 ? -11.581 -22.705 -6.434 1.00 93.75 89 ILE A C 1
ATOM 723 O O . ILE A 1 89 ? -11.895 -21.574 -6.800 1.00 93.75 89 ILE A O 1
ATOM 727 N N . LYS A 1 90 ? -10.376 -22.962 -5.907 1.00 93.25 90 LYS A N 1
ATOM 728 C CA . LYS A 1 90 ? -9.346 -21.923 -5.719 1.00 93.25 90 LYS A CA 1
ATOM 729 C C . LYS A 1 90 ? -8.954 -21.231 -7.025 1.00 93.25 90 LYS A C 1
ATOM 731 O O . LYS A 1 90 ? -8.710 -20.030 -7.038 1.00 93.25 90 LYS A O 1
ATOM 736 N N . ALA A 1 91 ? -8.894 -21.981 -8.123 1.00 93.12 91 ALA A N 1
ATOM 737 C CA . ALA A 1 91 ? -8.516 -21.478 -9.439 1.00 93.12 91 ALA A CA 1
ATOM 738 C C . ALA A 1 91 ? -9.651 -20.732 -10.169 1.00 93.12 91 ALA A C 1
ATOM 740 O O . ALA A 1 91 ? -9.409 -20.153 -11.246 1.00 93.12 91 ALA A O 1
ATOM 741 N N . TYR A 1 92 ? -10.871 -20.764 -9.618 1.00 93.50 92 TYR A N 1
ATOM 742 C CA . TYR A 1 92 ? -12.058 -20.177 -10.221 1.00 93.50 92 TYR A CA 1
ATOM 743 C C . TYR A 1 92 ? -11.998 -18.645 -10.228 1.00 93.50 92 TYR A C 1
ATOM 745 O O . TYR A 1 92 ? -11.309 -17.996 -9.437 1.00 93.50 92 TYR A O 1
ATOM 753 N N . ARG A 1 93 ? -12.697 -18.032 -11.186 1.00 92.75 93 ARG A N 1
ATOM 754 C CA . ARG A 1 93 ? -12.625 -16.583 -11.395 1.00 92.75 93 ARG A CA 1
ATOM 755 C C . ARG A 1 93 ? -13.276 -15.840 -10.228 1.00 92.75 93 ARG A C 1
ATOM 757 O O . ARG A 1 93 ? -14.393 -16.157 -9.841 1.00 92.75 93 ARG A O 1
ATOM 764 N N . ASN A 1 94 ? -12.592 -14.798 -9.754 1.00 93.12 94 ASN A N 1
ATOM 765 C CA . ASN A 1 94 ? -13.026 -13.931 -8.656 1.00 93.12 94 ASN A CA 1
ATOM 766 C C . ASN A 1 94 ? -13.174 -14.658 -7.308 1.00 93.12 94 ASN A C 1
ATOM 768 O O . ASN A 1 94 ? -13.866 -14.163 -6.430 1.00 93.12 94 ASN A O 1
ATOM 772 N N . VAL A 1 95 ? -12.529 -15.808 -7.113 1.00 93.75 95 VAL A N 1
ATOM 773 C CA . VAL A 1 95 ? -12.423 -16.397 -5.775 1.00 93.75 95 VAL A CA 1
ATOM 774 C C . VAL A 1 95 ? -11.300 -15.693 -5.021 1.00 93.75 95 VAL A C 1
ATOM 776 O O . VAL A 1 95 ? -10.181 -15.573 -5.521 1.00 93.75 95 VAL A O 1
ATOM 779 N N . VAL A 1 96 ? -11.612 -15.192 -3.827 1.00 92.94 96 VAL A N 1
ATOM 780 C CA . VAL A 1 96 ? -10.622 -14.596 -2.923 1.00 92.94 96 VAL A CA 1
ATOM 781 C C . VAL A 1 96 ? -10.025 -15.721 -2.074 1.00 92.94 96 VAL A C 1
ATOM 783 O O . VAL A 1 96 ? -10.790 -16.474 -1.465 1.00 92.94 96 VAL A O 1
ATOM 786 N N . PRO A 1 97 ? -8.690 -15.878 -2.036 1.00 91.88 97 PRO A N 1
ATOM 787 C CA . PRO A 1 97 ? -8.060 -16.942 -1.268 1.00 91.88 97 PRO A CA 1
ATOM 788 C C . PRO A 1 97 ? -8.284 -16.753 0.234 1.00 91.88 97 PRO A C 1
ATOM 790 O O . PRO A 1 97 ? -8.464 -15.637 0.730 1.00 91.88 97 PRO A O 1
ATOM 793 N N . VAL A 1 98 ? -8.233 -17.865 0.966 1.00 92.25 98 VAL A N 1
ATOM 794 C CA . VAL A 1 98 ? -8.311 -17.847 2.429 1.00 92.25 98 VAL A CA 1
ATOM 795 C C . VAL A 1 98 ? -7.104 -17.073 2.988 1.00 92.25 98 VAL A C 1
ATOM 797 O O . VAL A 1 98 ? -5.976 -17.326 2.556 1.00 92.25 98 VAL A O 1
ATOM 800 N N . PRO A 1 99 ? -7.297 -16.145 3.944 1.00 92.62 99 PRO A N 1
ATOM 801 C CA . PRO A 1 99 ? -6.205 -15.348 4.500 1.00 92.62 99 PRO A CA 1
ATOM 802 C C . PRO A 1 99 ? -5.140 -16.218 5.177 1.00 92.62 99 PRO A C 1
ATOM 804 O O . PRO A 1 99 ? -5.472 -17.089 5.970 1.00 92.62 99 PRO A O 1
ATOM 807 N N . THR A 1 100 ? -3.857 -15.933 4.950 1.00 89.25 100 THR A N 1
ATOM 808 C CA . THR A 1 100 ? -2.713 -16.773 5.372 1.00 89.25 100 THR A CA 1
ATOM 809 C C . THR A 1 100 ? -2.548 -16.965 6.884 1.00 89.25 100 THR A C 1
ATOM 811 O O . THR A 1 100 ? -1.783 -17.823 7.315 1.00 89.25 100 THR A O 1
ATOM 814 N N . HIS A 1 101 ? -3.261 -16.201 7.713 1.00 92.00 101 HIS A N 1
ATOM 815 C CA . HIS A 1 101 ? -3.130 -16.277 9.166 1.00 92.00 101 HIS A CA 1
ATOM 816 C C . HIS A 1 101 ? -3.784 -17.518 9.795 1.00 92.00 101 HIS A C 1
ATOM 818 O O . HIS A 1 101 ? -3.521 -17.790 10.962 1.00 92.00 101 HIS A O 1
ATOM 824 N N . TRP A 1 102 ? -4.602 -18.278 9.055 1.00 91.81 102 TRP A N 1
ATOM 825 C CA . TRP A 1 102 ? -5.305 -19.461 9.578 1.00 91.81 102 TRP A CA 1
ATOM 826 C C . TRP A 1 102 ? -4.359 -20.5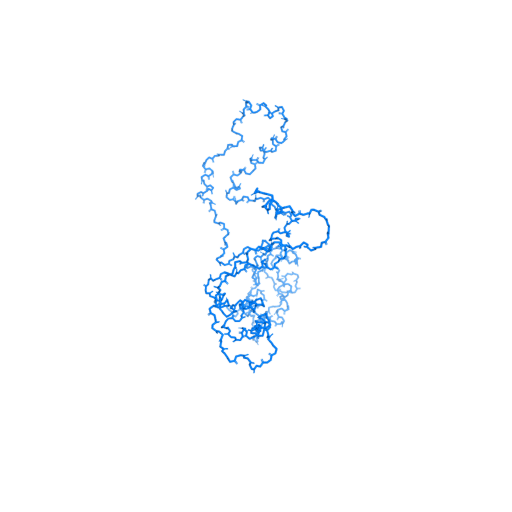47 10.115 1.00 91.81 102 TRP A C 1
ATOM 828 O O . TRP A 1 102 ? -4.708 -21.263 11.049 1.00 91.81 102 TRP A O 1
ATOM 838 N N . SER A 1 103 ? -3.160 -20.672 9.539 1.00 90.62 103 SER A N 1
ATOM 839 C CA . SER A 1 103 ? -2.158 -21.662 9.947 1.00 90.62 103 SER A CA 1
ATOM 840 C C . SER A 1 103 ? -1.220 -21.154 11.046 1.00 90.62 103 SER A C 1
ATOM 842 O O . SER A 1 103 ? -0.335 -21.886 11.494 1.00 90.62 103 SER A O 1
ATOM 844 N N . LEU A 1 104 ? -1.354 -19.890 11.460 1.00 90.88 104 LEU A N 1
ATOM 845 C CA . LEU A 1 104 ? -0.521 -19.302 12.501 1.00 90.88 104 LEU A CA 1
ATOM 846 C C . LEU A 1 104 ? -1.075 -19.665 13.881 1.00 90.88 104 LEU A C 1
ATOM 848 O O . LEU A 1 104 ? -2.270 -19.587 14.135 1.00 90.88 104 LEU A O 1
ATOM 852 N N . LYS A 1 105 ? -0.180 -20.010 14.811 1.00 91.69 105 LYS A N 1
ATOM 853 C CA . LYS A 1 105 ? -0.546 -20.325 16.206 1.00 91.69 105 LYS A CA 1
ATOM 854 C C . LYS A 1 105 ? -0.860 -19.089 17.057 1.00 91.69 105 LYS A C 1
ATOM 856 O O . LYS A 1 105 ? -1.281 -19.229 18.199 1.00 91.69 105 LYS A O 1
ATOM 861 N N . ARG A 1 106 ? -0.578 -17.891 16.540 1.00 89.75 106 ARG A N 1
ATOM 862 C CA . ARG A 1 106 ? -0.783 -16.618 17.241 1.00 89.75 106 ARG A CA 1
ATOM 863 C C . ARG A 1 106 ? -2.156 -16.047 16.910 1.00 89.75 106 ARG A C 1
ATOM 865 O O . ARG A 1 106 ? -2.635 -16.217 15.793 1.00 89.75 106 ARG A O 1
ATOM 872 N N . GLU A 1 107 ? -2.744 -15.314 17.852 1.00 90.25 107 GLU A N 1
ATOM 873 C CA . GLU A 1 107 ? -3.933 -14.508 17.565 1.00 90.25 107 GLU A CA 1
ATOM 874 C C . GLU A 1 107 ? -3.634 -13.503 16.443 1.00 90.25 107 GLU A C 1
ATOM 876 O O . GLU A 1 107 ? -2.534 -12.947 16.372 1.00 90.25 107 GLU A O 1
ATOM 881 N N . TYR A 1 108 ? -4.622 -13.262 15.579 1.00 89.50 108 TYR A N 1
ATOM 882 C CA . TYR A 1 108 ? -4.455 -12.561 14.301 1.00 89.50 108 TYR A CA 1
ATOM 883 C C . TYR A 1 108 ? -3.711 -11.210 14.386 1.00 89.50 108 TYR A C 1
ATOM 885 O O . TYR A 1 108 ? -2.898 -10.914 13.517 1.00 89.50 108 TYR A O 1
ATOM 893 N N . LEU A 1 109 ? -3.948 -10.413 15.437 1.00 88.88 109 LEU A N 1
ATOM 894 C CA . LEU A 1 109 ? -3.339 -9.084 15.640 1.00 88.88 109 LEU A CA 1
ATOM 895 C C . LEU A 1 109 ? -2.311 -9.051 16.781 1.00 88.88 109 LEU A C 1
ATOM 897 O O . LEU A 1 109 ? -2.038 -7.997 17.359 1.00 88.88 109 LEU A O 1
ATOM 901 N N . SER A 1 110 ? -1.766 -10.203 17.172 1.00 89.00 110 SER A N 1
ATOM 902 C CA . SER A 1 110 ? -0.896 -10.277 18.346 1.00 89.00 110 SER A CA 1
ATOM 903 C C . SER A 1 110 ? 0.437 -9.547 18.170 1.00 89.00 110 SER A C 1
ATOM 905 O O . SER A 1 110 ? 0.976 -9.070 19.165 1.00 89.00 110 SER A O 1
ATOM 907 N N . SER A 1 111 ? 0.987 -9.440 16.959 1.00 82.94 111 SER A N 1
ATOM 908 C CA . SER A 1 111 ? 2.288 -8.783 16.729 1.00 82.94 111 SER A CA 1
ATOM 909 C C . SER A 1 111 ? 2.186 -7.257 16.793 1.00 82.94 111 SER A C 1
ATOM 911 O O . SER A 1 111 ? 3.201 -6.570 16.855 1.00 82.94 111 SER A O 1
ATOM 913 N N . LYS A 1 112 ? 0.965 -6.712 16.828 1.00 82.94 112 LYS A N 1
ATOM 914 C CA . LYS A 1 112 ? 0.696 -5.288 17.067 1.00 82.94 112 LYS A CA 1
ATOM 915 C C . LYS A 1 112 ? 0.746 -4.901 18.544 1.00 82.94 112 LYS A C 1
ATOM 917 O O . LYS A 1 112 ? 0.760 -3.711 18.852 1.00 82.94 112 LYS A O 1
ATOM 922 N N . ARG A 1 113 ? 0.802 -5.871 19.464 1.00 80.38 113 ARG A N 1
ATOM 923 C CA . ARG A 1 113 ? 0.963 -5.615 20.902 1.00 80.38 113 ARG A CA 1
ATOM 924 C C . ARG A 1 113 ? 2.386 -5.099 21.155 1.00 80.38 113 ARG A C 1
ATOM 926 O O . ARG A 1 113 ? 3.318 -5.886 21.244 1.00 80.38 113 ARG A O 1
ATOM 933 N N . GLY A 1 114 ? 2.550 -3.778 21.221 1.00 82.94 114 GLY A N 1
ATOM 934 C CA . GLY A 1 114 ? 3.841 -3.107 21.443 1.00 82.94 11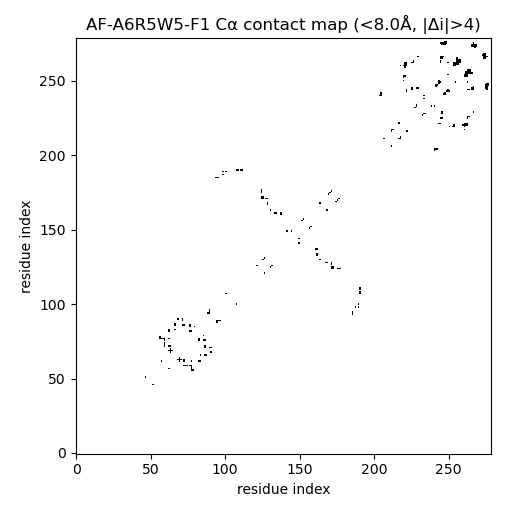4 GLY A CA 1
ATOM 935 C C . GLY A 1 114 ? 4.218 -2.090 20.365 1.00 82.94 114 GLY A C 1
ATOM 936 O O . GLY A 1 114 ? 5.133 -1.301 20.570 1.00 82.94 114 GLY A O 1
ATOM 937 N N . VAL A 1 115 ? 3.494 -2.064 19.245 1.00 86.25 115 VAL A N 1
ATOM 938 C CA . VAL A 1 115 ? 3.611 -0.984 18.264 1.00 86.25 115 VAL A CA 1
ATOM 939 C C . VAL A 1 115 ? 2.668 0.138 18.678 1.00 86.25 115 VAL A C 1
ATOM 941 O O . VAL A 1 115 ? 1.451 -0.055 18.723 1.00 86.25 115 VAL A O 1
ATOM 944 N N . GLU A 1 116 ? 3.214 1.321 18.937 1.00 85.81 116 GLU A N 1
ATOM 945 C CA . GLU A 1 116 ? 2.404 2.515 19.145 1.00 85.81 116 GLU A CA 1
ATOM 946 C C . GLU A 1 116 ? 1.789 2.961 17.813 1.00 85.81 116 GLU A C 1
ATOM 948 O O . GLU A 1 116 ? 2.485 3.286 16.849 1.00 85.81 116 GLU A O 1
ATOM 953 N N . LYS A 1 117 ? 0.458 2.919 17.738 1.00 87.81 117 LYS A N 1
ATOM 954 C CA . LYS A 1 117 ? -0.286 3.401 16.576 1.00 87.81 117 LYS A CA 1
ATOM 955 C C . LYS A 1 117 ? -0.517 4.907 16.739 1.00 87.81 117 LYS A C 1
ATOM 957 O O . LYS A 1 117 ? -1.011 5.301 17.797 1.00 87.81 117 LYS A O 1
ATOM 962 N N . PRO A 1 118 ? -0.251 5.736 15.711 1.00 88.94 118 PRO A N 1
ATOM 963 C CA . PRO A 1 118 ? -0.596 7.148 15.781 1.00 88.94 118 PRO A CA 1
ATOM 964 C C . PRO A 1 118 ? -2.111 7.328 15.990 1.00 88.94 118 PRO A C 1
ATOM 966 O O . PRO A 1 118 ? -2.906 6.486 15.545 1.00 88.94 118 PRO A O 1
ATOM 969 N N . PRO A 1 119 ? -2.533 8.416 16.656 1.00 91.56 119 PRO A N 1
ATOM 970 C CA . PRO A 1 119 ? -3.945 8.720 16.833 1.00 91.56 119 PRO A CA 1
ATOM 971 C C . PRO A 1 119 ? -4.633 8.928 15.480 1.00 91.56 119 PRO A C 1
ATOM 973 O O . PRO A 1 119 ? -3.998 9.148 14.448 1.00 91.56 119 PRO A O 1
ATOM 976 N N . PHE A 1 120 ? -5.962 8.843 15.478 1.00 92.56 120 PHE A N 1
ATOM 977 C CA . PHE A 1 120 ? -6.740 9.015 14.257 1.00 92.56 120 PHE A CA 1
ATOM 978 C C . PHE A 1 120 ? -6.538 10.416 13.665 1.00 92.56 120 PHE A C 1
ATOM 980 O O . PHE A 1 120 ? -6.856 11.417 14.304 1.00 92.56 120 PHE A O 1
ATOM 987 N N . THR A 1 121 ? -6.041 10.481 12.431 1.00 91.44 121 THR A N 1
ATOM 988 C CA . THR A 1 121 ? -5.903 11.735 11.688 1.00 91.44 121 THR A CA 1
ATOM 989 C C . THR A 1 121 ? -7.178 12.014 10.903 1.00 91.44 121 THR A C 1
ATOM 991 O O . THR A 1 121 ? -7.651 11.167 10.143 1.00 91.44 121 THR A O 1
ATOM 994 N N . LEU A 1 122 ? -7.738 13.210 11.080 1.00 92.81 122 LEU A N 1
ATOM 995 C CA . LEU A 1 122 ? -8.913 13.636 10.328 1.00 92.81 122 LEU A CA 1
ATOM 996 C C . LEU A 1 122 ? -8.566 13.816 8.838 1.00 92.81 122 LEU A C 1
ATOM 998 O O . LEU A 1 122 ? -7.472 14.282 8.516 1.00 92.81 122 LEU A O 1
ATOM 1002 N N . PRO A 1 123 ? -9.494 13.504 7.915 1.00 93.81 123 PRO A N 1
ATOM 1003 C CA . PRO A 1 123 ? -9.348 13.877 6.514 1.00 93.81 123 PRO A CA 1
ATOM 1004 C C . PRO A 1 123 ? -9.118 15.384 6.355 1.00 93.81 123 PRO A C 1
ATOM 1006 O O . PRO A 1 123 ? -9.718 16.179 7.080 1.00 93.81 123 PRO A O 1
ATOM 1009 N N . LYS A 1 124 ? -8.305 15.773 5.364 1.00 92.00 124 LYS A N 1
ATOM 1010 C CA . LYS A 1 124 ? -7.866 17.166 5.151 1.00 92.00 124 LYS A CA 1
ATOM 1011 C C . LYS A 1 124 ? -9.020 18.178 5.155 1.00 92.00 124 LYS A C 1
ATOM 1013 O O . LYS A 1 124 ? -8.970 19.148 5.898 1.00 92.00 124 LYS A O 1
ATOM 1018 N N . PHE A 1 125 ? -10.103 17.888 4.432 1.00 92.62 125 PHE A N 1
ATOM 1019 C CA . PHE A 1 125 ? -11.270 18.776 4.343 1.00 92.62 125 PHE A CA 1
ATOM 1020 C C . PHE A 1 125 ? -12.004 18.975 5.682 1.00 92.62 125 PHE A C 1
ATOM 1022 O O . PHE A 1 125 ? -12.614 20.016 5.901 1.00 92.62 125 PHE A O 1
ATOM 1029 N N . ILE A 1 126 ? -11.935 18.005 6.604 1.00 92.00 126 ILE A N 1
ATOM 1030 C CA . ILE A 1 126 ? -12.471 18.155 7.967 1.00 92.00 126 ILE A CA 1
ATOM 1031 C C . ILE A 1 126 ? -11.464 18.902 8.839 1.00 92.00 126 ILE A C 1
ATOM 1033 O O . ILE A 1 126 ? -11.855 19.757 9.628 1.00 92.00 126 ILE A O 1
ATOM 1037 N N . GLN A 1 127 ? -10.173 18.611 8.698 1.00 91.81 127 GLN A N 1
ATOM 1038 C CA . GLN A 1 127 ? -9.122 19.282 9.457 1.00 91.81 127 GLN A CA 1
ATOM 1039 C C . GLN A 1 127 ? -9.102 20.797 9.188 1.00 91.81 127 GLN A C 1
ATOM 1041 O O . GLN A 1 127 ? -9.023 21.581 10.129 1.00 91.81 127 GLN A O 1
ATOM 1046 N N . GLU A 1 128 ? -9.303 21.213 7.935 1.00 90.50 128 GLU A N 1
ATOM 1047 C CA . GLU A 1 128 ? -9.391 22.620 7.505 1.00 90.50 128 GLU A CA 1
ATOM 1048 C C . GLU A 1 128 ? -10.569 23.392 8.134 1.00 90.50 128 GLU A C 1
ATOM 1050 O O . GLU A 1 128 ? -10.567 24.627 8.194 1.00 90.50 128 GLU A O 1
ATOM 1055 N N . THR A 1 129 ? -11.573 22.694 8.682 1.00 90.94 129 THR A N 1
ATOM 1056 C CA . THR A 1 129 ? -12.636 23.359 9.451 1.00 90.94 129 THR A CA 1
ATOM 1057 C C . THR A 1 129 ? -12.107 23.998 10.738 1.00 90.94 129 THR A C 1
ATOM 1059 O O . THR A 1 129 ? -12.732 24.935 11.235 1.00 90.94 129 THR A O 1
ATOM 1062 N N . GLY A 1 130 ? -10.941 23.568 11.239 1.00 89.75 130 GLY A N 1
ATOM 1063 C CA . GLY A 1 130 ? -10.346 24.031 12.498 1.00 89.75 130 GLY A CA 1
ATOM 1064 C C . GLY A 1 130 ? -10.940 23.361 13.744 1.00 89.75 130 GLY A C 1
ATOM 1065 O O . GLY A 1 130 ? -10.587 23.716 14.865 1.00 89.75 130 GLY A O 1
ATOM 1066 N N . ILE A 1 131 ? -11.831 22.374 13.575 1.00 90.38 131 ILE A N 1
ATOM 1067 C CA . ILE A 1 131 ? -12.501 21.696 14.697 1.00 90.38 131 ILE A CA 1
ATOM 1068 C C . ILE A 1 131 ? -11.527 20.970 15.632 1.00 90.38 131 ILE A C 1
ATOM 1070 O O . ILE A 1 131 ? -11.780 20.917 16.834 1.00 90.38 131 ILE A O 1
ATOM 1074 N N . ALA A 1 132 ? -10.433 20.415 15.099 1.00 91.06 132 ALA A N 1
ATOM 1075 C CA . ALA A 1 132 ? -9.428 19.716 15.900 1.00 91.06 132 ALA A CA 1
ATOM 1076 C C . ALA A 1 132 ? -8.792 20.672 16.918 1.00 91.06 132 ALA A C 1
ATOM 1078 O O . ALA A 1 132 ? -8.904 20.450 18.116 1.00 91.06 132 ALA A O 1
ATOM 1079 N N . GLU A 1 133 ? -8.275 21.807 16.445 1.00 90.88 133 GLU A N 1
ATOM 1080 C CA . GLU A 1 133 ? -7.622 22.823 17.278 1.00 90.88 133 GLU A CA 1
ATOM 1081 C C . GLU A 1 133 ? -8.572 23.407 18.331 1.00 90.88 133 GLU A C 1
ATOM 1083 O O . GLU A 1 133 ? -8.215 23.541 19.502 1.00 90.88 133 GLU A O 1
ATOM 1088 N N . MET A 1 134 ? -9.817 23.710 17.944 1.00 89.12 134 MET A N 1
ATOM 1089 C CA . MET A 1 134 ? -10.816 24.225 18.884 1.00 89.12 134 MET A CA 1
ATOM 1090 C C . MET A 1 134 ? -11.151 23.207 19.979 1.00 89.12 134 MET A C 1
ATOM 1092 O O . MET A 1 134 ? -11.326 23.575 21.145 1.00 89.12 134 MET A O 1
ATOM 1096 N N . ARG A 1 135 ? -11.258 21.924 19.615 1.00 90.38 135 ARG A N 1
ATOM 1097 C CA . ARG A 1 135 ? -11.567 20.848 20.559 1.00 90.38 135 ARG A CA 1
ATOM 1098 C C . ARG A 1 135 ? -10.389 20.555 21.480 1.00 90.38 135 ARG A C 1
ATOM 1100 O O . ARG A 1 135 ? -10.624 20.365 22.672 1.00 90.38 135 ARG A O 1
ATOM 1107 N N . ASP A 1 136 ? -9.170 20.575 20.959 1.00 91.19 136 ASP A N 1
ATOM 1108 C CA . ASP A 1 136 ? -7.949 20.364 21.733 1.00 91.19 136 ASP A CA 1
ATOM 1109 C C . ASP A 1 136 ? -7.766 21.493 22.755 1.00 91.19 136 ASP A C 1
ATOM 1111 O O . ASP A 1 136 ? -7.650 21.222 23.948 1.00 91.19 136 ASP A O 1
ATOM 1115 N N . ALA A 1 137 ? -7.938 22.756 22.351 1.00 91.06 137 ALA A N 1
ATOM 1116 C CA . ALA A 1 137 ? -7.927 23.892 23.278 1.00 91.06 137 ALA A CA 1
ATOM 1117 C C . ALA A 1 137 ? -9.028 23.796 24.357 1.00 91.06 137 ALA A C 1
ATOM 1119 O O . ALA A 1 137 ? -8.836 24.190 25.513 1.00 91.06 137 ALA A O 1
ATOM 1120 N N . ALA A 1 138 ? -10.207 23.267 24.005 1.00 88.75 138 ALA A N 1
ATOM 1121 C CA . ALA A 1 138 ? -11.289 23.051 24.963 1.00 88.75 138 ALA A CA 1
ATOM 1122 C C . ALA A 1 138 ? -10.981 21.915 25.953 1.00 88.75 138 ALA A C 1
ATOM 1124 O O . ALA A 1 138 ? -11.335 22.038 27.129 1.00 88.75 138 ALA A O 1
ATOM 1125 N N . LEU A 1 139 ? -10.340 20.837 25.496 1.00 90.19 139 LEU A N 1
ATOM 1126 C CA . LEU A 1 139 ? -9.890 19.715 26.321 1.00 90.19 139 LEU A CA 1
ATOM 1127 C C . LEU A 1 139 ? -8.772 20.149 27.270 1.00 90.19 139 LEU A C 1
ATOM 1129 O O . LEU A 1 139 ? -8.917 19.976 28.477 1.00 90.19 139 LEU A O 1
ATOM 1133 N N . GLU A 1 140 ? -7.746 20.840 26.772 1.00 91.69 140 GLU A N 1
ATOM 1134 C CA . GLU A 1 140 ? -6.658 21.387 27.594 1.00 91.69 140 GLU A CA 1
ATOM 1135 C C . GLU A 1 140 ? -7.189 22.309 28.697 1.00 91.69 140 GLU A C 1
ATOM 1137 O O . GLU A 1 140 ? -6.797 22.213 29.863 1.00 91.69 140 GLU A O 1
ATOM 1142 N N . LYS A 1 141 ? -8.162 23.167 28.365 1.00 88.88 141 LYS A N 1
ATOM 1143 C CA . LYS A 1 141 ? -8.821 24.033 29.347 1.00 88.88 141 LYS A CA 1
ATOM 1144 C C . LYS A 1 141 ? -9.630 23.246 30.382 1.00 88.88 141 LYS A C 1
ATOM 1146 O O . LYS A 1 141 ? -9.722 23.679 31.530 1.00 88.88 141 LYS A O 1
ATOM 1151 N N . GLN A 1 142 ? -10.241 22.123 30.003 1.00 86.50 142 GLN A N 1
ATOM 1152 C CA . GLN A 1 142 ? -10.938 21.241 30.945 1.00 86.50 142 GLN A CA 1
ATOM 1153 C C . GLN A 1 142 ? -9.970 20.449 31.827 1.00 86.50 142 GLN A C 1
ATOM 1155 O O . GLN A 1 142 ? -10.286 20.208 32.994 1.00 86.50 142 GLN A O 1
ATOM 1160 N N . ASP A 1 143 ? -8.804 20.074 31.318 1.00 91.44 143 ASP A N 1
ATOM 1161 C CA . ASP A 1 143 ? -7.793 19.339 32.078 1.00 91.44 143 ASP A CA 1
ATOM 1162 C C . ASP A 1 143 ? -7.099 20.233 33.105 1.00 91.44 143 ASP A C 1
ATOM 1164 O O . ASP A 1 143 ? -6.894 19.820 34.247 1.00 91.44 143 ASP A O 1
ATOM 1168 N N . GLN A 1 144 ? -6.866 21.501 32.762 1.00 92.06 144 GLN A N 1
ATOM 1169 C CA . GLN A 1 144 ? -6.375 22.515 33.700 1.00 92.06 144 GLN A CA 1
ATOM 1170 C C . GLN A 1 144 ? -7.435 22.957 34.727 1.00 92.06 144 GLN A C 1
ATOM 1172 O O . GLN A 1 144 ? -7.099 23.541 35.761 1.00 92.06 144 GLN A O 1
ATOM 1177 N N . ALA A 1 145 ? -8.723 22.704 34.470 1.00 88.88 145 ALA A N 1
ATOM 1178 C CA . ALA A 1 145 ? -9.796 23.132 35.359 1.00 88.88 145 ALA A CA 1
ATOM 1179 C C . ALA A 1 145 ? -9.842 22.296 36.647 1.00 88.88 145 ALA A C 1
ATOM 1181 O O . ALA A 1 145 ? -9.930 21.065 36.641 1.00 88.88 145 ALA A O 1
ATOM 1182 N N . THR A 1 146 ? -9.887 22.984 37.787 1.00 92.81 146 THR A N 1
ATOM 1183 C CA . THR A 1 146 ? -9.977 22.332 39.102 1.00 92.81 146 THR A CA 1
ATOM 1184 C C . THR A 1 146 ? -11.333 21.654 39.321 1.00 92.81 146 THR A C 1
ATOM 1186 O O . THR A 1 146 ? -12.357 22.049 38.762 1.00 92.81 146 THR A O 1
ATOM 1189 N N . LEU A 1 147 ? -11.381 20.665 40.220 1.00 89.56 147 LEU A N 1
ATOM 1190 C CA . LEU A 1 147 ? -12.604 19.913 40.546 1.00 89.56 147 LEU A CA 1
ATOM 1191 C C . LEU A 1 147 ? -13.761 20.824 41.014 1.00 89.56 147 LEU A C 1
ATOM 1193 O O . LEU A 1 147 ? -14.915 20.599 40.649 1.00 89.56 147 LEU A O 1
ATOM 1197 N N . LYS A 1 148 ? -13.448 21.915 41.733 1.00 90.56 148 LYS A N 1
ATOM 1198 C CA . LYS A 1 148 ? -14.419 22.957 42.124 1.00 90.56 148 LYS A CA 1
ATOM 1199 C C . LYS A 1 148 ? -14.950 23.747 40.921 1.00 90.56 148 LYS A C 1
ATOM 1201 O O . LYS A 1 148 ? -16.145 24.029 40.854 1.00 90.56 148 LYS A O 1
ATOM 1206 N N . GLN A 1 149 ? -14.087 24.087 39.959 1.00 86.75 149 GLN A N 1
ATOM 1207 C CA . GLN A 1 149 ? -14.500 24.757 38.720 1.00 86.75 149 GLN A CA 1
ATOM 1208 C C . GLN A 1 149 ? -15.391 23.844 37.871 1.00 86.75 149 GLN A C 1
ATOM 1210 O O . GLN A 1 149 ? -16.446 24.291 37.428 1.00 86.75 149 GLN A O 1
ATOM 1215 N N . LYS A 1 150 ? -15.049 22.553 37.745 1.00 88.50 150 LYS A N 1
ATOM 1216 C CA . LYS A 1 150 ? -15.881 21.549 37.055 1.00 88.50 150 LYS A CA 1
ATOM 1217 C C . LYS A 1 150 ? -17.273 21.419 37.690 1.00 88.50 150 LYS A C 1
ATOM 1219 O O . LYS A 1 150 ? -18.273 21.398 36.977 1.00 88.50 150 LYS A O 1
ATOM 1224 N N . GLN A 1 151 ? -17.368 21.400 39.024 1.00 88.94 151 GLN A N 1
ATOM 1225 C CA . GLN A 1 151 ? -18.657 21.356 39.732 1.00 88.94 151 GLN A CA 1
ATOM 1226 C C . GLN A 1 151 ? -19.505 22.617 39.513 1.00 88.94 151 GLN A C 1
ATOM 1228 O O . GLN A 1 151 ? -20.719 22.507 39.345 1.00 88.94 151 GLN A O 1
ATOM 1233 N N . ARG A 1 152 ? -18.885 23.804 39.466 1.00 89.50 152 ARG A N 1
ATOM 1234 C CA . ARG A 1 152 ? -19.589 25.063 39.177 1.00 89.50 152 ARG A CA 1
ATOM 1235 C C . ARG A 1 152 ? -20.079 25.127 37.731 1.00 89.50 152 ARG A C 1
ATOM 1237 O O . ARG A 1 152 ? -21.232 25.485 37.509 1.00 89.50 152 ARG A O 1
ATOM 1244 N N . GLU A 1 153 ? -19.241 24.749 36.765 1.00 86.31 153 GLU A N 1
ATOM 1245 C CA . GLU A 1 153 ? -19.623 24.712 35.346 1.00 86.31 153 GLU A CA 1
ATOM 1246 C C . GLU A 1 153 ? -20.739 23.695 35.063 1.00 86.31 153 GLU A C 1
ATOM 1248 O O . GLU A 1 153 ? -21.523 23.906 34.144 1.00 86.31 153 GLU A O 1
ATOM 1253 N N . ARG A 1 154 ? -20.870 22.635 35.875 1.00 87.31 154 ARG A N 1
ATOM 1254 C CA . ARG A 1 154 ? -21.989 21.682 35.779 1.00 87.31 154 ARG A CA 1
ATOM 1255 C C . ARG A 1 154 ? -23.344 22.318 36.108 1.00 87.31 154 ARG A C 1
ATOM 1257 O O . ARG A 1 154 ? -24.348 21.924 35.531 1.00 87.31 154 ARG A O 1
ATOM 1264 N N . VAL A 1 155 ? -23.378 23.263 37.050 1.00 89.44 155 VAL A N 1
ATOM 1265 C CA . VAL A 1 155 ? -24.614 23.946 37.479 1.00 89.44 155 VAL A CA 1
ATOM 1266 C C . VAL A 1 155 ? -24.880 25.194 36.634 1.00 89.44 155 VAL A C 1
ATOM 1268 O O . VAL A 1 155 ? -26.031 25.526 36.370 1.00 89.44 155 VAL A O 1
ATOM 1271 N N . GLN A 1 156 ? -23.825 25.881 36.192 1.00 87.50 156 GLN A N 1
ATOM 1272 C CA . GLN A 1 156 ? -23.904 27.068 35.339 1.00 87.50 156 GLN A CA 1
ATOM 1273 C C . GLN A 1 156 ? -22.925 26.938 34.163 1.00 87.50 156 GLN A C 1
ATOM 1275 O O . GLN A 1 156 ? -21.796 27.440 34.237 1.00 87.50 156 GLN A O 1
ATOM 1280 N N . PRO A 1 157 ? -23.324 26.247 33.081 1.00 86.44 157 PRO A N 1
ATOM 1281 C CA . PRO A 1 157 ? -22.464 26.062 31.925 1.00 86.44 157 PRO A CA 1
ATOM 1282 C C . PRO A 1 157 ? -22.306 27.368 31.143 1.00 86.44 157 PRO A C 1
ATOM 1284 O O . PRO A 1 157 ? -23.262 28.105 30.907 1.00 86.44 157 PRO A O 1
ATOM 1287 N N . LYS A 1 158 ? -21.080 27.633 30.685 1.00 83.06 158 LYS A N 1
ATOM 1288 C CA . LYS A 1 158 ? -20.828 28.651 29.660 1.00 83.06 158 LYS A CA 1
ATOM 1289 C C . LYS A 1 158 ? -21.118 28.028 28.295 1.00 83.06 158 LYS A C 1
ATOM 1291 O O . LYS A 1 158 ? -20.388 27.127 27.883 1.00 83.06 158 LYS A O 1
ATOM 1296 N N . MET A 1 159 ? -22.186 28.477 27.641 1.00 83.00 159 MET A N 1
ATOM 1297 C CA . MET A 1 159 ? -22.569 28.037 26.294 1.00 83.00 159 MET A CA 1
ATOM 1298 C C . MET A 1 159 ? -21.614 28.614 25.233 1.00 83.00 159 MET A C 1
ATOM 1300 O O . MET A 1 159 ? -20.919 29.592 25.501 1.00 83.00 159 MET A O 1
ATOM 1304 N N . GLY A 1 160 ? -21.559 27.997 24.047 1.00 80.25 160 GLY A N 1
ATOM 1305 C CA . GLY A 1 160 ? -20.776 28.509 22.910 1.00 80.25 160 GLY A CA 1
ATOM 1306 C C . GLY A 1 160 ? -19.261 28.266 22.980 1.00 80.25 160 GLY A C 1
ATOM 1307 O O . GLY A 1 160 ? -18.495 29.005 22.378 1.00 80.25 160 GLY A O 1
ATOM 1308 N N . LYS A 1 161 ? -18.793 27.245 23.715 1.00 76.31 161 LYS A N 1
ATOM 1309 C CA . LYS A 1 161 ? -17.349 26.921 23.800 1.00 76.31 161 LYS A CA 1
ATOM 1310 C C . LYS A 1 161 ? -16.736 26.455 22.467 1.00 76.31 161 LYS A C 1
ATOM 1312 O O . LYS A 1 161 ? -15.525 26.537 22.310 1.00 76.31 161 LYS A O 1
ATOM 1317 N N . LEU A 1 162 ? -17.558 25.933 21.558 1.00 80.75 162 LEU A N 1
ATOM 1318 C CA . LEU A 1 162 ? -17.172 25.362 20.265 1.00 80.75 162 LEU A CA 1
ATOM 1319 C C . LEU A 1 162 ? -18.174 25.829 19.207 1.00 80.75 162 LEU A C 1
ATOM 1321 O O . LEU A 1 162 ? -18.984 25.040 18.727 1.00 80.75 162 LEU A O 1
ATOM 1325 N N . ASP A 1 163 ? -18.186 27.131 18.936 1.00 84.44 163 ASP A N 1
ATOM 1326 C CA . ASP A 1 163 ? -19.057 27.702 17.912 1.00 84.44 163 ASP A CA 1
ATOM 1327 C C . ASP A 1 163 ? -18.326 27.724 16.566 1.00 84.44 163 ASP A C 1
ATOM 1329 O O . ASP A 1 163 ? -17.289 28.373 16.423 1.00 84.44 163 ASP A O 1
ATOM 1333 N N . ILE A 1 164 ? -18.833 26.955 15.604 1.00 85.88 164 ILE A N 1
ATOM 1334 C CA . ILE A 1 164 ? -18.299 26.879 14.243 1.00 85.88 164 ILE A CA 1
ATOM 1335 C C . ILE A 1 164 ? -19.419 27.264 13.294 1.00 85.88 164 ILE A C 1
ATOM 1337 O O . ILE A 1 164 ? -20.528 26.739 13.395 1.00 85.88 164 ILE A O 1
ATOM 1341 N N . ASP A 1 165 ? -19.097 28.140 12.344 1.00 90.75 165 ASP A N 1
ATOM 1342 C CA . ASP A 1 165 ? -20.034 28.556 11.311 1.00 90.75 165 ASP A CA 1
ATOM 1343 C C . ASP A 1 165 ? -20.565 27.346 10.527 1.00 90.75 165 ASP A C 1
ATOM 1345 O O . ASP A 1 165 ? -19.810 26.546 9.958 1.00 90.75 165 ASP A O 1
ATOM 1349 N N . TYR A 1 166 ? -21.891 27.233 10.485 1.00 90.88 166 TYR A N 1
ATOM 1350 C CA . TYR A 1 166 ? -22.593 26.185 9.764 1.00 90.88 166 TYR A CA 1
ATOM 1351 C C . TYR A 1 166 ? -22.232 26.181 8.276 1.00 90.88 166 TYR A C 1
ATOM 1353 O O . TYR A 1 166 ? -22.074 25.111 7.686 1.00 90.88 166 TYR A O 1
ATOM 1361 N N . GLN A 1 167 ? -22.035 27.360 7.677 1.00 92.69 167 GLN A N 1
ATOM 1362 C CA . GLN A 1 167 ? -21.659 27.477 6.270 1.00 92.69 167 GLN A CA 1
ATOM 1363 C C . GLN A 1 167 ? -20.306 26.808 5.997 1.00 92.69 167 GLN A C 1
ATOM 1365 O O . GLN A 1 167 ? -20.153 26.092 5.008 1.00 92.69 167 GLN A O 1
ATOM 1370 N N . LYS A 1 168 ? -19.342 26.956 6.913 1.00 91.75 168 LYS A N 1
ATOM 1371 C CA . LYS A 1 168 ? -18.019 26.327 6.808 1.00 91.75 168 LYS A CA 1
ATOM 1372 C C . LYS A 1 168 ? -18.111 24.800 6.849 1.00 91.75 168 LYS A C 1
ATOM 1374 O O . LYS A 1 168 ? -17.430 24.118 6.084 1.00 91.75 168 LYS A O 1
ATOM 1379 N N . LEU A 1 169 ? -18.971 24.256 7.714 1.00 91.50 169 LEU A N 1
ATOM 1380 C CA . LEU A 1 169 ? -19.224 22.814 7.778 1.00 91.50 169 LEU A CA 1
ATOM 1381 C C . LEU A 1 169 ? -19.912 22.313 6.506 1.00 91.50 169 LEU A C 1
ATOM 1383 O O . LEU A 1 169 ? -19.513 21.288 5.955 1.00 91.50 169 LEU A 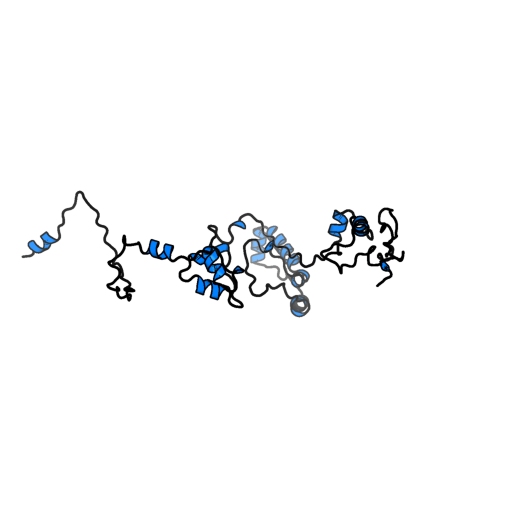O 1
ATOM 1387 N N . TYR A 1 170 ? -20.906 23.048 6.010 1.00 93.88 170 TYR A N 1
ATOM 1388 C CA . TYR A 1 170 ? -21.581 22.723 4.760 1.00 93.88 170 TYR A CA 1
ATOM 1389 C C . TYR A 1 170 ? -20.586 22.677 3.590 1.00 93.88 170 TYR A C 1
ATOM 1391 O O . TYR A 1 170 ? -20.505 21.684 2.868 1.00 93.88 170 TYR A O 1
ATOM 1399 N N . GLU A 1 171 ? -19.749 23.700 3.431 1.00 94.12 171 GLU A N 1
ATOM 1400 C CA . GLU A 1 171 ? -18.752 23.729 2.359 1.00 94.12 171 GLU A CA 1
ATOM 1401 C C . GLU A 1 171 ? -17.721 22.599 2.482 1.00 94.12 171 GLU A C 1
ATOM 1403 O O . GLU A 1 171 ? -17.376 21.980 1.474 1.00 94.12 171 GLU A O 1
ATOM 1408 N N . ALA A 1 172 ? -17.285 22.250 3.695 1.00 93.12 172 ALA A N 1
ATOM 1409 C CA . ALA A 1 172 ? -16.350 21.145 3.911 1.00 93.12 172 ALA A CA 1
ATOM 1410 C C . ALA A 1 172 ? -16.900 19.792 3.423 1.00 93.12 172 ALA A C 1
ATOM 1412 O O . ALA A 1 172 ? -16.182 19.033 2.770 1.00 93.12 172 ALA A O 1
ATOM 1413 N N . PHE A 1 173 ? -18.174 19.493 3.700 1.00 92.75 173 PHE A N 1
ATOM 1414 C CA . PHE A 1 173 ? -18.790 18.213 3.330 1.00 92.75 173 PHE A CA 1
ATOM 1415 C C . PHE A 1 173 ? -19.355 18.168 1.909 1.00 92.75 173 PHE A C 1
ATOM 1417 O O . PHE A 1 173 ? -19.424 17.083 1.341 1.00 92.75 173 PHE A O 1
ATOM 1424 N N . PHE A 1 174 ? -19.760 19.300 1.331 1.00 92.75 174 PHE A N 1
ATOM 1425 C CA . PHE A 1 174 ? -20.408 19.318 0.013 1.00 92.75 174 PHE A CA 1
ATOM 1426 C C . PHE A 1 174 ? -19.515 19.857 -1.107 1.00 92.75 174 PHE A C 1
ATOM 1428 O O . PHE A 1 174 ? -19.652 19.427 -2.250 1.00 92.75 174 PHE A O 1
ATOM 1435 N N . ARG A 1 175 ? -18.595 20.782 -0.809 1.00 91.81 175 ARG A N 1
ATOM 1436 C CA . ARG A 1 175 ? -17.729 21.421 -1.812 1.00 91.81 175 ARG A CA 1
ATOM 1437 C C . ARG A 1 175 ? -16.309 20.863 -1.807 1.00 91.81 175 ARG A C 1
ATOM 1439 O O . ARG A 1 175 ? -15.751 20.642 -2.877 1.00 91.81 175 ARG A O 1
ATOM 1446 N N . PHE A 1 176 ? -15.736 20.633 -0.626 1.00 93.06 176 PHE A N 1
ATOM 1447 C CA . PHE A 1 176 ? -14.338 20.207 -0.462 1.00 93.06 176 PHE A CA 1
ATOM 1448 C C . PHE A 1 176 ? -14.173 18.713 -0.153 1.00 93.06 176 PHE A C 1
ATOM 1450 O O . PHE A 1 176 ? -13.064 18.255 0.123 1.00 93.06 176 PHE A O 1
ATOM 1457 N N . GLN A 1 177 ? -15.252 17.931 -0.222 1.00 93.62 177 GLN A N 1
ATOM 1458 C CA . GLN A 1 177 ? -15.193 16.500 0.047 1.00 93.62 177 GLN A CA 1
ATOM 1459 C C . GLN A 1 177 ? -14.288 15.783 -0.958 1.00 93.62 177 GLN A C 1
ATOM 1461 O O . GLN A 1 177 ? -14.495 15.834 -2.171 1.00 93.62 177 GLN A O 1
ATOM 1466 N N . THR A 1 178 ? -13.310 15.046 -0.436 1.00 92.62 178 THR A N 1
ATOM 1467 C CA . THR A 1 178 ? -12.419 14.205 -1.233 1.00 92.62 178 THR A CA 1
ATOM 1468 C C . THR A 1 178 ? -12.713 12.731 -0.994 1.00 92.62 178 THR A C 1
ATOM 1470 O O . THR A 1 178 ? -13.009 12.295 0.121 1.00 92.62 178 THR A O 1
ATOM 1473 N N . LYS A 1 179 ? -12.655 11.938 -2.069 1.00 92.19 179 LYS A N 1
ATOM 1474 C CA . LYS A 1 179 ? -12.853 10.491 -1.984 1.00 92.19 179 LYS A CA 1
ATOM 1475 C C . LYS A 1 179 ? -11.621 9.851 -1.327 1.00 92.19 179 LYS A C 1
ATOM 1477 O O . LYS A 1 179 ? -10.517 10.085 -1.820 1.00 92.19 179 LYS A O 1
ATOM 1482 N N . PRO A 1 180 ? -11.784 9.039 -0.266 1.00 91.38 180 PRO A N 1
ATOM 1483 C CA . PRO A 1 180 ? -10.659 8.343 0.345 1.00 91.38 180 PRO A CA 1
ATOM 1484 C C . PRO A 1 180 ? -10.087 7.282 -0.599 1.00 91.38 180 PRO A C 1
ATOM 1486 O O . PRO A 1 180 ? -10.759 6.813 -1.524 1.00 91.38 180 PRO A O 1
ATOM 1489 N N . GLU A 1 181 ? -8.851 6.874 -0.333 1.00 88.06 181 GLU A N 1
ATOM 1490 C CA . GLU A 1 181 ? -8.246 5.735 -1.013 1.00 88.06 181 GLU A CA 1
ATOM 1491 C C . GLU A 1 181 ? -8.993 4.455 -0.624 1.00 88.06 181 GLU A C 1
ATOM 1493 O O . GLU A 1 181 ? -9.127 4.118 0.552 1.00 88.06 181 GLU A O 1
ATOM 1498 N N . LEU A 1 182 ? -9.527 3.762 -1.629 1.00 90.50 182 LEU A N 1
ATOM 1499 C CA . LEU A 1 182 ? -10.261 2.514 -1.454 1.00 90.50 182 LEU A CA 1
ATOM 1500 C C . LEU A 1 182 ? -9.414 1.349 -1.957 1.00 90.50 182 LEU A C 1
ATOM 1502 O O . LEU A 1 182 ? -8.735 1.456 -2.980 1.00 90.50 182 LEU A O 1
ATOM 1506 N N . THR A 1 183 ? -9.512 0.218 -1.267 1.00 89.88 183 THR A N 1
ATOM 1507 C CA . THR A 1 183 ? -8.894 -1.037 -1.691 1.00 89.88 183 THR A CA 1
ATOM 1508 C C . THR A 1 183 ? -9.661 -1.655 -2.855 1.00 89.88 183 THR A C 1
ATOM 1510 O O . THR A 1 183 ? -10.873 -1.468 -3.013 1.00 89.88 183 THR A O 1
ATOM 1513 N N . ARG A 1 184 ? -8.953 -2.400 -3.706 1.00 91.31 184 ARG A N 1
ATOM 1514 C CA . ARG A 1 184 ? -9.573 -3.112 -4.833 1.00 91.31 184 ARG A CA 1
ATOM 1515 C C . ARG A 1 184 ? -10.201 -4.427 -4.374 1.00 91.31 184 ARG A C 1
ATOM 1517 O O . ARG A 1 184 ? -9.882 -4.963 -3.316 1.00 91.31 184 ARG A O 1
ATOM 1524 N N . TYR A 1 185 ? -11.094 -4.969 -5.202 1.00 93.06 185 TYR A N 1
ATOM 1525 C CA . TYR A 1 185 ? -11.646 -6.302 -4.974 1.00 93.06 185 TYR A CA 1
ATOM 1526 C C . TYR A 1 185 ? -10.529 -7.354 -4.899 1.00 93.06 185 TYR A C 1
ATOM 1528 O O . TYR A 1 185 ? -9.626 -7.356 -5.734 1.00 93.06 185 TYR A O 1
ATOM 1536 N N . GLY A 1 186 ? -10.613 -8.247 -3.911 1.00 90.31 186 GLY A N 1
ATOM 1537 C CA . GLY A 1 186 ? -9.619 -9.295 -3.657 1.00 90.31 186 GLY A CA 1
ATOM 1538 C C . GLY A 1 186 ? -8.465 -8.876 -2.745 1.00 90.31 186 GLY A C 1
ATOM 1539 O O . GLY A 1 186 ? -7.704 -9.733 -2.304 1.00 90.31 186 GLY A O 1
ATOM 1540 N N . GLU A 1 187 ? -8.349 -7.594 -2.396 1.00 90.44 187 GLU A N 1
ATOM 1541 C CA . GLU A 1 187 ? -7.364 -7.146 -1.418 1.00 90.44 187 GLU A CA 1
ATOM 1542 C C . GLU A 1 187 ? -7.857 -7.414 0.006 1.00 90.44 187 GLU A C 1
ATOM 1544 O O . GLU A 1 187 ? -8.723 -6.717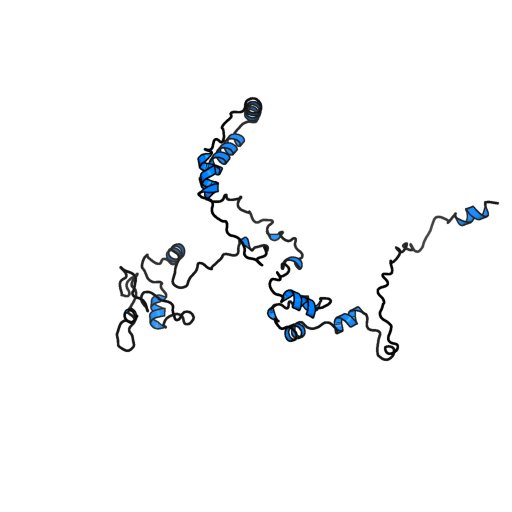 0.532 1.00 90.44 187 GLU A O 1
ATOM 1549 N N . VAL A 1 188 ? -7.253 -8.398 0.666 1.00 91.69 188 VAL A N 1
ATOM 1550 C CA . VAL A 1 188 ? -7.540 -8.724 2.066 1.00 91.69 188 VAL A CA 1
ATOM 1551 C C . VAL A 1 188 ? -6.580 -7.966 2.986 1.00 91.69 188 VAL A C 1
ATOM 1553 O O . VAL A 1 188 ? -5.449 -7.661 2.601 1.00 91.69 188 VAL A O 1
ATOM 1556 N N . TYR A 1 189 ? -7.036 -7.586 4.180 1.00 91.50 189 TYR A N 1
ATOM 1557 C CA . TYR A 1 189 ? -6.149 -7.054 5.214 1.00 91.50 189 TYR A CA 1
ATOM 1558 C C . TYR A 1 189 ? -5.359 -8.202 5.853 1.00 91.50 189 TYR A C 1
ATOM 1560 O O . TYR A 1 189 ? -5.932 -9.240 6.172 1.00 91.50 189 TYR A O 1
ATOM 1568 N N . TYR A 1 190 ? -4.058 -8.009 6.033 1.00 90.25 190 TYR A N 1
ATOM 1569 C CA . TYR A 1 190 ? -3.193 -8.893 6.804 1.00 90.25 190 TYR A CA 1
ATOM 1570 C C . TYR A 1 190 ? -2.332 -8.043 7.738 1.00 90.25 190 TYR A C 1
ATOM 1572 O O . TYR A 1 190 ? -2.091 -6.862 7.480 1.00 90.25 190 TYR A O 1
ATOM 1580 N N . GLU A 1 191 ? -1.883 -8.634 8.840 1.00 89.19 191 GLU A N 1
ATOM 1581 C CA . GLU A 1 191 ? -1.013 -7.954 9.793 1.00 89.19 191 GLU A CA 1
ATOM 1582 C C . GLU A 1 191 ? 0.282 -7.490 9.105 1.00 89.19 191 GLU A C 1
ATOM 1584 O O . GLU A 1 191 ? 1.055 -8.312 8.618 1.00 89.19 191 GLU A O 1
ATOM 1589 N N . GLY A 1 192 ? 0.517 -6.174 9.066 1.00 86.75 192 GLY A N 1
ATOM 1590 C CA . GLY A 1 192 ? 1.685 -5.578 8.411 1.00 86.75 192 GLY A CA 1
ATOM 1591 C C . GLY A 1 192 ? 1.398 -4.949 7.048 1.00 86.75 192 GLY A C 1
ATOM 1592 O O . GLY A 1 192 ? 2.263 -4.244 6.535 1.00 86.75 192 GLY A O 1
ATOM 1593 N N . LYS A 1 193 ? 0.184 -5.111 6.504 1.00 88.50 193 LYS A N 1
ATOM 1594 C CA . LYS A 1 193 ? -0.239 -4.475 5.246 1.00 88.50 193 LYS A CA 1
ATOM 1595 C C . LYS A 1 193 ? -0.099 -2.948 5.269 1.00 88.50 193 LYS A C 1
ATOM 1597 O O . LYS A 1 193 ? 0.152 -2.336 4.244 1.00 88.50 193 LYS A O 1
ATOM 1602 N N . GLU A 1 194 ? -0.238 -2.318 6.431 1.00 84.31 194 GLU A N 1
ATOM 1603 C CA . GLU A 1 194 ? -0.073 -0.866 6.585 1.00 84.31 194 GLU A CA 1
ATOM 1604 C C . GLU A 1 194 ? 1.371 -0.364 6.425 1.00 84.31 194 GLU A C 1
ATOM 1606 O O . GLU A 1 194 ? 1.568 0.827 6.208 1.00 84.31 194 GLU A O 1
ATOM 1611 N N . TYR A 1 195 ? 2.371 -1.241 6.547 1.00 84.00 195 TYR A N 1
ATOM 1612 C CA . TYR A 1 195 ? 3.778 -0.886 6.335 1.00 84.00 195 TYR A CA 1
ATOM 1613 C C . TYR A 1 195 ? 4.222 -1.110 4.889 1.00 84.00 195 TYR A C 1
ATOM 1615 O O . TYR A 1 195 ? 5.344 -0.757 4.529 1.00 84.00 195 TYR A O 1
ATOM 1623 N N . G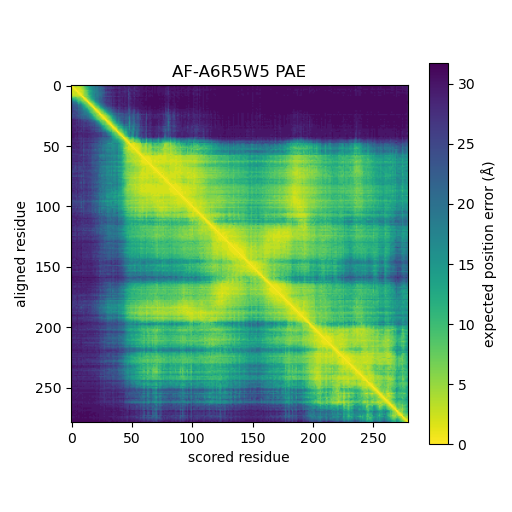LU A 1 196 ? 3.366 -1.711 4.064 1.00 82.50 196 GLU A N 1
ATOM 1624 C CA . GLU A 1 196 ? 3.650 -1.937 2.656 1.00 82.50 196 GLU A CA 1
ATOM 1625 C C . GLU A 1 196 ? 3.553 -0.599 1.910 1.00 82.50 196 GLU A C 1
ATOM 1627 O O . GLU A 1 196 ? 2.473 -0.042 1.703 1.00 82.50 196 GLU A O 1
ATOM 1632 N N . THR A 1 197 ? 4.702 -0.036 1.538 1.00 74.56 197 THR A N 1
ATOM 1633 C CA . THR A 1 197 ? 4.755 1.222 0.794 1.00 74.56 197 THR A CA 1
ATOM 1634 C C . THR A 1 197 ? 4.513 0.977 -0.694 1.00 74.56 197 THR A C 1
ATOM 1636 O O . THR A 1 197 ? 5.138 0.135 -1.339 1.00 74.56 197 THR A O 1
ATOM 1639 N N . ASN A 1 198 ? 3.600 1.751 -1.283 1.00 73.38 198 ASN A N 1
ATOM 1640 C CA . ASN A 1 198 ? 3.329 1.686 -2.716 1.00 73.38 198 ASN A CA 1
ATOM 1641 C C . ASN A 1 198 ? 4.429 2.408 -3.513 1.00 73.38 198 ASN A C 1
ATOM 1643 O O . ASN A 1 198 ? 4.384 3.621 -3.716 1.00 73.38 198 ASN A O 1
ATOM 1647 N N . LEU A 1 199 ? 5.373 1.645 -4.064 1.00 76.88 199 LEU A N 1
ATOM 1648 C CA . LEU A 1 199 ? 6.485 2.143 -4.892 1.00 76.88 199 LEU A CA 1
ATOM 1649 C C . LEU A 1 199 ? 6.070 2.537 -6.328 1.00 76.88 199 LEU A C 1
ATOM 1651 O O . LEU A 1 199 ? 6.915 2.816 -7.170 1.00 76.88 199 LEU A O 1
ATOM 1655 N N . ARG A 1 200 ? 4.765 2.575 -6.641 1.00 76.75 200 ARG A N 1
ATOM 1656 C CA . ARG A 1 200 ? 4.244 2.807 -8.008 1.00 76.75 200 ARG A CA 1
ATOM 1657 C C . ARG A 1 200 ? 4.553 4.190 -8.585 1.00 76.75 200 ARG A C 1
ATOM 1659 O O . ARG A 1 200 ? 4.488 4.367 -9.798 1.00 76.75 200 ARG A O 1
ATOM 1666 N N . HIS A 1 201 ? 4.816 5.164 -7.722 1.00 78.94 201 HIS A N 1
ATOM 1667 C CA . HIS A 1 201 ? 5.153 6.527 -8.120 1.00 78.94 201 HIS A CA 1
ATOM 1668 C C . HIS A 1 201 ? 6.623 6.661 -8.547 1.00 78.94 201 HIS A C 1
ATOM 1670 O O . HIS A 1 201 ? 6.975 7.638 -9.197 1.00 78.94 201 HIS A O 1
ATOM 1676 N N . LEU A 1 202 ? 7.468 5.679 -8.224 1.00 85.44 202 LEU A N 1
ATOM 1677 C CA . LEU A 1 202 ? 8.878 5.687 -8.585 1.00 85.44 202 LEU A CA 1
ATOM 1678 C C . LEU A 1 202 ? 9.033 5.218 -10.031 1.00 85.44 202 LEU A C 1
ATOM 1680 O O . LEU A 1 202 ? 8.690 4.084 -10.375 1.00 85.44 202 LEU A O 1
ATOM 1684 N N . ARG A 1 203 ? 9.550 6.101 -10.886 1.00 85.75 203 ARG A N 1
ATOM 1685 C CA . ARG A 1 203 ? 9.819 5.814 -12.296 1.00 85.75 203 ARG A CA 1
ATOM 1686 C C . ARG A 1 203 ? 11.306 5.990 -12.597 1.00 85.75 203 ARG A C 1
ATOM 1688 O O . ARG A 1 203 ? 11.909 6.951 -12.124 1.00 85.75 203 ARG A O 1
ATOM 1695 N N . PRO A 1 204 ? 11.913 5.098 -13.399 1.00 85.75 204 PRO A N 1
ATOM 1696 C CA . PRO A 1 204 ? 13.290 5.279 -13.841 1.00 85.75 204 PRO A CA 1
ATOM 1697 C C . PRO A 1 204 ? 13.468 6.625 -14.554 1.00 85.75 204 PRO A C 1
ATOM 1699 O O . PRO A 1 204 ? 12.688 6.959 -15.443 1.00 85.75 204 PRO A O 1
ATOM 1702 N N . GLY A 1 205 ? 14.504 7.375 -14.176 1.00 83.62 205 GLY A N 1
ATOM 1703 C CA . GLY A 1 205 ? 14.818 8.691 -14.745 1.00 83.62 205 GLY A CA 1
ATOM 1704 C C . GLY A 1 205 ? 14.296 9.881 -13.934 1.00 83.62 205 GLY A C 1
ATOM 1705 O O . GLY A 1 205 ? 14.828 10.977 -14.083 1.00 83.62 205 GLY A O 1
ATOM 1706 N N . GLU A 1 206 ? 13.336 9.672 -13.031 1.00 84.88 206 GLU A N 1
ATOM 1707 C CA . GLU A 1 206 ? 12.858 10.700 -12.105 1.00 84.88 206 GLU A CA 1
ATOM 1708 C C . GLU A 1 206 ? 13.461 10.471 -10.715 1.00 84.88 206 GLU A C 1
ATOM 1710 O O . GLU A 1 206 ? 13.396 9.376 -10.158 1.00 84.88 206 GLU A O 1
ATOM 1715 N N . LEU A 1 207 ? 14.075 11.513 -10.155 1.00 86.56 207 LEU A N 1
ATOM 1716 C CA . LEU A 1 207 ? 14.639 11.507 -8.806 1.00 86.56 207 LEU A CA 1
ATOM 1717 C C . LEU A 1 207 ? 13.856 12.507 -7.955 1.00 86.56 207 LEU A C 1
ATOM 1719 O O . LEU A 1 207 ? 13.685 13.657 -8.375 1.00 86.56 207 LEU A O 1
ATOM 1723 N N . SER A 1 208 ? 13.402 12.080 -6.775 1.00 89.50 208 SER A N 1
ATOM 1724 C CA . SER A 1 208 ? 12.797 12.981 -5.791 1.00 89.50 208 SER A CA 1
ATOM 1725 C C . SER A 1 208 ? 13.837 13.964 -5.258 1.00 89.50 208 SER A C 1
ATOM 1727 O O . SER A 1 208 ? 15.034 13.672 -5.249 1.00 89.50 208 SER A O 1
ATOM 1729 N N . ASP A 1 209 ? 13.390 15.133 -4.810 1.00 88.38 209 ASP A N 1
ATOM 1730 C CA . ASP A 1 209 ? 14.303 16.159 -4.298 1.00 88.38 209 ASP A CA 1
ATOM 1731 C C . ASP A 1 209 ? 14.998 15.707 -3.007 1.00 88.38 209 ASP A C 1
ATOM 1733 O O . ASP A 1 209 ? 16.200 15.908 -2.866 1.00 88.38 209 ASP A O 1
ATOM 1737 N N . GLU A 1 210 ? 14.292 14.957 -2.155 1.00 90.75 210 GLU A N 1
ATOM 1738 C CA . GLU A 1 210 ? 14.864 14.286 -0.978 1.00 90.75 210 GLU A CA 1
ATOM 1739 C C . GLU A 1 210 ? 16.009 13.330 -1.357 1.00 90.75 210 GLU A C 1
ATOM 1741 O O . GLU A 1 210 ? 17.059 13.312 -0.717 1.00 90.75 210 GLU A O 1
ATOM 1746 N N . LEU A 1 211 ? 15.854 12.563 -2.444 1.00 89.19 211 LEU A N 1
ATOM 1747 C CA . LEU A 1 211 ? 16.904 11.658 -2.909 1.00 89.19 211 LEU A CA 1
ATOM 1748 C C . LEU A 1 211 ? 18.078 12.417 -3.538 1.00 89.19 211 LEU A C 1
ATOM 1750 O O . LEU A 1 211 ? 19.226 12.015 -3.359 1.00 89.19 211 LEU A O 1
ATOM 1754 N N . LYS A 1 212 ? 17.819 13.507 -4.269 1.00 88.69 212 LYS A N 1
ATOM 1755 C CA . LYS A 1 212 ? 18.887 14.361 -4.815 1.00 88.69 212 LYS A CA 1
ATOM 1756 C C . LYS A 1 212 ? 19.716 14.977 -3.694 1.00 88.69 212 LYS A C 1
ATOM 1758 O O . LYS A 1 212 ? 20.937 14.972 -3.797 1.00 88.69 212 LYS A O 1
ATOM 1763 N N . GLU A 1 213 ? 19.072 15.446 -2.630 1.00 90.62 213 GLU A N 1
ATOM 1764 C CA . GLU A 1 213 ? 19.745 15.983 -1.448 1.00 90.62 213 GLU A CA 1
ATOM 1765 C C . GLU A 1 213 ? 20.562 14.901 -0.729 1.00 90.62 213 GLU A C 1
ATOM 1767 O O . GLU A 1 213 ? 21.748 15.101 -0.475 1.00 90.62 213 GLU A O 1
ATOM 1772 N N . ALA A 1 214 ? 19.986 13.715 -0.509 1.00 92.50 214 ALA A N 1
ATOM 1773 C CA . ALA A 1 214 ? 20.693 12.586 0.102 1.00 92.50 214 ALA A CA 1
ATOM 1774 C C . ALA A 1 214 ? 21.912 12.123 -0.719 1.00 92.50 214 ALA A C 1
ATOM 1776 O O . ALA A 1 214 ? 22.930 11.719 -0.158 1.00 92.50 214 ALA A O 1
ATOM 1777 N N . LEU A 1 215 ? 21.825 12.195 -2.051 1.00 88.75 215 LEU A N 1
ATOM 1778 C CA . LEU A 1 215 ? 22.924 11.892 -2.973 1.00 88.75 215 LEU A CA 1
ATOM 1779 C C . LEU A 1 215 ? 23.857 13.087 -3.218 1.00 88.75 215 LEU A C 1
ATOM 1781 O O . LEU A 1 215 ? 24.818 12.955 -3.978 1.00 88.75 215 LEU A O 1
ATOM 1785 N N . ASN A 1 216 ? 23.586 14.235 -2.593 1.00 89.12 216 ASN A N 1
ATOM 1786 C CA . ASN A 1 216 ? 24.315 15.487 -2.763 1.00 89.12 216 ASN A CA 1
ATOM 1787 C C . ASN A 1 216 ? 24.451 15.908 -4.243 1.00 89.12 216 ASN A C 1
ATOM 1789 O O . ASN A 1 216 ? 25.512 16.350 -4.687 1.00 89.12 216 ASN A O 1
ATOM 1793 N N . ILE A 1 217 ? 23.382 15.721 -5.025 1.00 87.06 217 ILE A N 1
ATOM 1794 C CA . ILE A 1 217 ? 23.294 16.113 -6.436 1.00 87.06 217 ILE A CA 1
ATOM 1795 C C . ILE A 1 217 ? 22.806 17.569 -6.495 1.00 87.06 217 ILE A C 1
ATOM 1797 O O . ILE A 1 217 ? 21.666 17.838 -6.108 1.00 87.06 217 ILE A O 1
ATOM 1801 N N . PRO A 1 218 ? 23.619 18.515 -7.002 1.00 84.12 218 PRO A N 1
ATOM 1802 C CA . PRO A 1 218 ? 23.201 19.905 -7.150 1.00 84.12 218 PRO A CA 1
ATOM 1803 C C . PRO A 1 218 ? 21.987 20.058 -8.083 1.00 84.12 218 PRO A C 1
ATOM 1805 O O . PRO A 1 218 ? 21.814 19.260 -9.011 1.00 84.12 218 PRO A O 1
ATOM 1808 N N . PRO A 1 219 ? 21.162 21.106 -7.913 1.00 80.06 219 PRO A N 1
ATOM 1809 C CA . PRO A 1 219 ? 20.038 21.358 -8.807 1.00 80.06 219 PRO A CA 1
ATOM 1810 C C . PRO A 1 219 ? 20.531 21.552 -10.249 1.00 80.06 219 PRO A C 1
ATOM 1812 O O . PRO A 1 219 ? 21.409 22.368 -10.517 1.00 80.06 219 PRO A O 1
ATOM 1815 N N . GLY A 1 220 ? 19.971 20.775 -11.179 1.00 78.19 220 GLY A N 1
ATOM 1816 C CA . GLY A 1 220 ? 20.340 20.800 -12.599 1.00 78.19 220 GLY A CA 1
ATOM 1817 C C . GLY A 1 220 ? 21.550 19.937 -12.974 1.00 78.19 220 GLY A C 1
ATOM 1818 O O . GLY A 1 220 ? 21.769 19.711 -14.167 1.00 78.19 220 GLY A O 1
ATOM 1819 N N . ALA A 1 221 ? 22.293 19.402 -11.999 1.00 82.81 221 ALA A N 1
ATOM 1820 C CA . ALA A 1 221 ? 23.386 18.475 -12.263 1.00 82.81 221 ALA A CA 1
ATOM 1821 C C . ALA A 1 221 ? 22.856 17.099 -12.711 1.00 82.81 221 ALA A C 1
ATOM 1823 O O . ALA A 1 221 ? 21.815 16.642 -12.224 1.00 82.81 221 ALA A O 1
ATOM 1824 N N . PRO A 1 222 ? 23.567 16.412 -13.619 1.00 85.06 222 PRO A N 1
ATOM 1825 C CA . PRO A 1 222 ? 23.213 15.058 -13.999 1.00 85.06 222 PRO A CA 1
ATOM 1826 C C . PRO A 1 222 ? 23.521 14.073 -12.865 1.00 85.06 222 PRO A C 1
ATOM 1828 O O . PRO A 1 222 ? 24.399 14.325 -12.032 1.00 85.06 222 PRO A O 1
ATOM 1831 N N . PRO A 1 223 ? 22.862 12.904 -12.850 1.00 88.31 223 PRO A N 1
ATOM 1832 C CA . PRO A 1 223 ? 23.224 11.852 -11.918 1.00 88.31 223 PRO A CA 1
ATOM 1833 C C . PRO A 1 223 ? 24.650 11.330 -12.185 1.00 88.31 223 PRO A C 1
ATOM 1835 O O . PRO A 1 223 ? 25.087 11.274 -13.340 1.00 88.31 223 PRO A O 1
ATOM 1838 N N . PRO A 1 224 ? 25.373 10.864 -11.149 1.00 86.81 224 PRO A N 1
ATOM 1839 C CA . PRO A 1 224 ? 26.794 10.514 -11.255 1.00 86.81 224 PRO A CA 1
ATOM 1840 C C . PRO A 1 224 ? 27.076 9.339 -12.203 1.00 86.81 224 PRO A C 1
ATOM 1842 O O . PRO A 1 224 ? 28.173 9.216 -12.746 1.00 86.81 224 PRO A O 1
ATOM 1845 N N . TRP A 1 225 ? 26.086 8.479 -12.452 1.00 88.44 225 TRP A N 1
ATOM 1846 C CA . TRP A 1 225 ? 26.212 7.352 -13.378 1.00 88.44 225 TRP A CA 1
ATOM 1847 C C . TRP A 1 225 ? 26.063 7.737 -14.858 1.00 88.44 225 TRP A C 1
ATOM 1849 O O . TRP A 1 225 ? 26.298 6.881 -15.712 1.00 88.44 225 TRP A O 1
ATOM 1859 N N . LEU A 1 226 ? 25.727 8.993 -15.191 1.00 86.56 226 LEU A N 1
ATOM 1860 C CA . LEU A 1 226 ? 25.584 9.444 -16.583 1.00 86.56 226 LEU A CA 1
ATOM 1861 C C . LEU A 1 226 ? 26.865 9.199 -17.398 1.00 86.56 226 LEU A C 1
ATOM 1863 O O . LEU A 1 226 ? 26.796 8.700 -18.517 1.00 86.56 226 LEU A O 1
ATOM 1867 N N . ILE A 1 227 ? 28.041 9.469 -16.820 1.00 84.19 227 ILE A N 1
ATOM 1868 C CA . ILE A 1 227 ? 29.338 9.272 -17.495 1.00 84.19 227 ILE A CA 1
ATOM 1869 C C . ILE A 1 227 ? 29.549 7.796 -17.864 1.00 84.19 227 ILE A C 1
ATOM 1871 O O . ILE A 1 227 ? 30.067 7.478 -18.934 1.00 84.19 227 ILE A O 1
ATOM 1875 N N . ASN A 1 228 ? 29.123 6.877 -16.997 1.00 85.50 228 ASN A N 1
ATOM 1876 C CA . ASN A 1 228 ? 29.213 5.446 -17.273 1.00 85.50 228 ASN A CA 1
ATOM 1877 C C . ASN A 1 228 ? 28.176 5.013 -18.316 1.00 85.50 228 ASN A C 1
ATOM 1879 O O . ASN A 1 228 ? 28.498 4.203 -19.179 1.00 85.50 228 ASN A O 1
ATOM 1883 N N . GLN A 1 229 ? 26.977 5.597 -18.310 1.00 86.31 229 GLN A N 1
ATOM 1884 C CA . GLN A 1 229 ? 25.970 5.357 -19.350 1.00 86.31 229 GLN A CA 1
ATOM 1885 C C . GLN A 1 229 ? 26.399 5.889 -20.725 1.00 86.31 229 GLN A C 1
ATOM 1887 O O . GLN A 1 229 ? 26.063 5.291 -21.738 1.00 86.31 229 GLN A O 1
ATOM 1892 N N . GLN A 1 230 ? 27.201 6.955 -20.789 1.00 83.19 230 GLN A N 1
ATOM 1893 C CA . GLN A 1 230 ? 27.821 7.409 -22.041 1.00 83.19 230 GLN A CA 1
ATOM 1894 C C . GLN A 1 230 ? 28.878 6.426 -22.568 1.00 83.19 230 GLN A C 1
ATOM 1896 O O . GLN A 1 230 ? 29.069 6.327 -23.776 1.00 83.19 230 GLN A O 1
ATOM 1901 N N . ARG A 1 231 ? 29.566 5.691 -21.682 1.00 82.62 231 ARG A N 1
ATOM 1902 C CA . ARG A 1 231 ? 30.600 4.707 -22.060 1.00 82.62 231 ARG A CA 1
ATOM 1903 C C . ARG A 1 231 ? 30.025 3.348 -22.443 1.00 82.62 231 ARG A C 1
ATOM 1905 O O . ARG A 1 231 ? 30.493 2.743 -23.398 1.00 82.62 231 ARG A O 1
ATOM 1912 N N . PHE A 1 232 ? 29.059 2.862 -21.668 1.00 84.69 232 PHE A N 1
ATOM 1913 C CA . PHE A 1 232 ? 28.502 1.513 -21.803 1.00 84.69 232 PHE A CA 1
ATOM 1914 C C . PHE A 1 232 ? 27.137 1.484 -22.500 1.00 84.69 232 PHE A C 1
ATOM 1916 O O . PHE A 1 232 ? 26.669 0.411 -22.869 1.00 84.69 232 PHE A O 1
ATOM 1923 N N . GLY A 1 233 ? 26.509 2.643 -22.696 1.00 81.38 233 GLY A N 1
ATOM 1924 C CA . GLY A 1 233 ? 25.161 2.765 -23.239 1.00 81.38 233 GLY A CA 1
ATOM 1925 C C . GLY A 1 233 ? 24.067 2.822 -22.160 1.00 81.38 233 GLY A C 1
ATOM 1926 O O . GLY A 1 233 ? 24.340 2.717 -20.957 1.00 81.38 233 GLY A O 1
ATOM 1927 N N . PRO A 1 234 ? 22.805 3.030 -22.577 1.00 85.12 234 PRO A N 1
ATOM 1928 C CA . PRO A 1 234 ? 21.664 3.065 -21.669 1.00 85.12 234 PRO A CA 1
ATOM 1929 C C . PRO A 1 234 ? 21.386 1.683 -21.042 1.00 85.12 234 PRO A C 1
ATOM 1931 O O . PRO A 1 234 ? 21.785 0.658 -21.598 1.00 85.12 234 PRO A O 1
ATOM 1934 N N . PRO A 1 235 ? 20.676 1.620 -19.897 1.00 88.62 235 PRO A N 1
ATOM 1935 C CA . PRO A 1 235 ? 20.323 0.354 -19.258 1.00 88.62 235 PRO A CA 1
ATOM 1936 C C . PRO A 1 235 ? 19.566 -0.593 -20.211 1.00 88.62 235 PRO A C 1
ATOM 1938 O O . PRO A 1 235 ? 18.542 -0.190 -20.769 1.00 88.62 235 PRO A O 1
ATOM 1941 N N . PRO A 1 236 ? 19.985 -1.867 -20.350 1.00 88.00 236 PRO A N 1
ATOM 1942 C CA . PRO A 1 236 ? 19.417 -2.787 -21.342 1.00 88.00 236 PRO A CA 1
ATOM 1943 C C . PRO A 1 236 ? 17.934 -3.099 -21.096 1.00 88.00 236 PRO A C 1
ATOM 1945 O O . PRO A 1 236 ? 17.184 -3.316 -22.042 1.00 88.00 236 PRO A O 1
ATOM 1948 N N . SER A 1 237 ? 17.486 -3.069 -19.837 1.00 90.44 237 SER A N 1
ATOM 1949 C CA . SER A 1 237 ? 16.081 -3.289 -19.469 1.00 90.44 237 SER A CA 1
ATOM 1950 C C . SER A 1 237 ? 15.151 -2.134 -19.861 1.00 90.44 237 SER A C 1
ATOM 1952 O O . SER A 1 237 ? 13.935 -2.311 -19.858 1.00 90.44 237 SER A O 1
ATOM 1954 N N . TYR A 1 238 ? 15.697 -0.956 -20.188 1.00 88.38 238 TYR A N 1
ATOM 1955 C CA . TYR A 1 238 ? 14.926 0.243 -20.524 1.00 88.38 238 TYR A CA 1
ATOM 1956 C C . TYR A 1 238 ? 1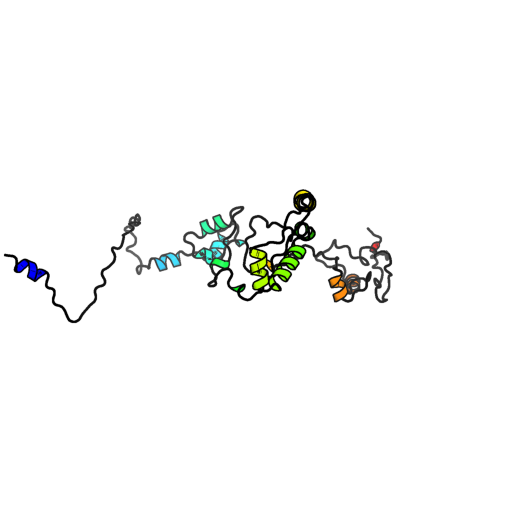5.417 0.883 -21.835 1.00 88.38 238 TYR A C 1
ATOM 1958 O O . TYR A 1 238 ? 15.947 1.995 -21.820 1.00 88.38 238 TYR A O 1
ATOM 1966 N N . PRO A 1 239 ? 15.209 0.223 -22.989 1.00 84.38 239 PRO A N 1
ATOM 1967 C CA . PRO A 1 239 ? 15.737 0.690 -24.274 1.00 84.38 239 PRO A CA 1
ATOM 1968 C C . PRO A 1 239 ? 15.133 2.026 -24.739 1.00 84.38 239 PRO A C 1
ATOM 1970 O O . PRO A 1 239 ? 15.798 2.800 -25.418 1.00 84.38 239 PRO A O 1
ATOM 1973 N N . ALA A 1 240 ? 13.887 2.322 -24.357 1.00 85.00 240 ALA A N 1
ATOM 1974 C CA . ALA A 1 240 ? 13.187 3.557 -24.723 1.00 85.00 240 ALA A CA 1
ATOM 1975 C C . ALA A 1 240 ? 13.360 4.699 -23.699 1.00 85.00 240 ALA A C 1
ATOM 1977 O O . ALA A 1 240 ? 12.703 5.736 -23.814 1.00 85.00 240 ALA A O 1
ATOM 1978 N N . LEU A 1 241 ? 14.194 4.515 -22.668 1.00 85.94 241 LEU A N 1
ATOM 1979 C CA . LEU A 1 241 ? 14.393 5.529 -21.636 1.00 85.94 241 LEU A CA 1
ATOM 1980 C C . LEU A 1 241 ? 15.149 6.727 -22.207 1.00 85.94 241 LEU A C 1
ATOM 1982 O O . LEU A 1 241 ? 16.276 6.592 -22.679 1.00 85.94 241 LEU A O 1
ATOM 1986 N N . LYS A 1 242 ? 14.539 7.910 -22.123 1.00 82.94 242 LYS A N 1
ATOM 1987 C CA . LYS A 1 242 ? 15.172 9.174 -22.506 1.00 82.94 242 LYS A CA 1
ATOM 1988 C C . LYS A 1 242 ? 15.975 9.715 -21.325 1.00 82.94 242 LYS A C 1
ATOM 1990 O O . LYS A 1 242 ? 15.418 10.016 -20.275 1.00 82.94 242 LYS A O 1
ATOM 1995 N N . ILE A 1 243 ? 17.281 9.817 -21.510 1.00 85.38 243 ILE A N 1
ATOM 1996 C CA . ILE A 1 243 ? 18.274 10.254 -20.539 1.00 85.38 243 ILE A CA 1
ATOM 1997 C C . ILE A 1 243 ? 18.865 11.584 -21.040 1.00 85.38 243 ILE A C 1
ATOM 1999 O O . ILE A 1 243 ? 19.516 11.611 -22.095 1.00 85.38 243 ILE A O 1
ATOM 2003 N N . PRO A 1 244 ? 18.653 12.694 -20.310 1.00 84.31 244 PRO A N 1
ATOM 2004 C CA . PRO A 1 244 ? 19.220 13.986 -20.678 1.00 84.31 244 PRO A CA 1
ATOM 2005 C C . PRO A 1 244 ? 20.752 13.925 -20.637 1.00 84.31 244 PRO A C 1
ATOM 2007 O O . PRO A 1 244 ? 21.339 13.484 -19.650 1.00 84.31 244 PRO A O 1
ATOM 2010 N N . GLY A 1 245 ? 21.401 14.356 -21.718 1.00 78.56 245 GLY A N 1
ATOM 2011 C CA . GLY A 1 245 ? 22.855 14.263 -21.887 1.00 78.56 245 GLY A CA 1
ATOM 2012 C C . GLY A 1 245 ? 23.360 12.960 -22.512 1.00 78.56 245 GLY A C 1
ATOM 2013 O O . GLY A 1 245 ? 24.574 12.777 -22.616 1.00 78.56 245 GLY A O 1
ATOM 2014 N N . LEU A 1 246 ? 22.460 12.059 -22.923 1.00 79.12 246 LEU A N 1
ATOM 2015 C CA . LEU A 1 246 ? 22.797 10.859 -23.695 1.00 79.12 246 LEU A CA 1
ATOM 2016 C C . LEU A 1 246 ? 22.018 10.802 -25.021 1.00 79.12 246 LEU A C 1
ATOM 2018 O O . LEU A 1 246 ? 22.558 11.075 -26.085 1.00 79.12 246 LEU A O 1
ATOM 2022 N N . ASN A 1 247 ? 20.733 10.468 -24.953 1.00 78.12 247 ASN A N 1
ATOM 2023 C CA . ASN A 1 247 ? 19.827 10.349 -26.104 1.00 78.12 247 ASN A CA 1
ATOM 2024 C C . ASN A 1 247 ? 18.746 11.444 -26.126 1.00 78.12 247 ASN A C 1
ATOM 2026 O O . ASN A 1 247 ? 17.893 11.456 -27.007 1.00 78.12 247 ASN A O 1
ATOM 2030 N N . ALA A 1 248 ? 18.766 12.356 -25.155 1.00 81.75 248 ALA A N 1
ATOM 2031 C CA . ALA A 1 248 ? 17.962 13.568 -25.133 1.00 81.75 248 ALA A CA 1
ATOM 2032 C C . ALA A 1 248 ? 18.868 14.779 -24.854 1.00 81.75 248 ALA A C 1
ATOM 2034 O O . ALA A 1 248 ? 19.882 14.628 -24.157 1.00 81.75 248 ALA A O 1
ATOM 2035 N N . PRO A 1 249 ? 18.531 15.975 -25.369 1.00 78.19 249 PRO A N 1
ATOM 2036 C CA . PRO A 1 249 ? 19.280 17.182 -25.054 1.00 78.19 249 PRO A CA 1
ATOM 2037 C C . PRO A 1 249 ? 19.262 17.447 -23.539 1.00 78.19 249 PRO A C 1
ATOM 2039 O O . PRO A 1 249 ? 18.290 17.103 -22.856 1.00 78.19 249 PRO A O 1
ATOM 2042 N N . PRO A 1 250 ? 20.342 18.020 -22.985 1.00 79.81 250 PRO A N 1
ATOM 2043 C CA . PRO A 1 250 ? 20.391 18.364 -21.574 1.00 79.81 250 PRO A CA 1
ATOM 2044 C C . PRO A 1 250 ? 19.388 19.497 -21.264 1.00 79.81 250 PRO A C 1
ATOM 2046 O O . PRO A 1 250 ? 19.023 20.264 -22.160 1.00 79.81 250 PRO A O 1
ATOM 2049 N N . PRO A 1 251 ? 18.905 19.603 -20.014 1.00 79.62 251 PRO A N 1
ATOM 2050 C CA . PRO A 1 251 ? 17.910 20.601 -19.636 1.00 79.62 251 PRO A CA 1
ATOM 2051 C C . PRO A 1 251 ? 18.420 22.045 -19.829 1.00 79.62 251 PRO A C 1
ATOM 2053 O O . PRO A 1 251 ? 19.629 22.283 -19.801 1.00 79.62 251 PRO A O 1
ATOM 2056 N N . PRO A 1 252 ? 17.523 23.035 -20.006 1.00 73.38 252 PRO A N 1
ATOM 2057 C CA . PRO A 1 252 ? 17.911 24.429 -20.220 1.00 73.38 252 PRO A CA 1
ATOM 2058 C C . PRO A 1 252 ? 18.797 24.944 -19.076 1.00 73.38 252 PRO A C 1
ATOM 2060 O O . PRO A 1 252 ? 18.410 24.864 -17.913 1.00 73.38 252 PRO A O 1
ATOM 2063 N N . GLY A 1 253 ? 19.985 25.463 -19.400 1.00 71.94 253 GLY A N 1
ATOM 2064 C CA . GLY A 1 253 ? 20.971 25.931 -18.414 1.00 71.94 253 GLY A CA 1
ATOM 2065 C C . GLY A 1 253 ? 22.034 24.899 -18.017 1.00 71.94 253 GLY A C 1
ATOM 2066 O O . GLY A 1 253 ? 22.975 25.244 -17.306 1.00 71.94 253 GLY A O 1
ATOM 2067 N N . ALA A 1 254 ? 21.938 23.660 -18.503 1.00 76.00 254 ALA A N 1
ATOM 2068 C CA . ALA A 1 254 ? 22.989 22.664 -18.350 1.00 76.00 254 ALA A CA 1
ATOM 2069 C C . ALA A 1 254 ? 24.152 22.906 -19.324 1.00 76.00 254 ALA A C 1
ATOM 2071 O O . ALA A 1 254 ? 23.950 23.214 -20.500 1.00 76.00 254 ALA A O 1
ATOM 2072 N N . MET A 1 255 ? 25.380 22.715 -18.842 1.00 74.88 255 MET A N 1
ATOM 2073 C CA . MET A 1 255 ? 26.595 22.855 -19.643 1.00 74.88 255 MET A CA 1
ATOM 2074 C C . MET A 1 255 ? 27.245 21.495 -19.906 1.00 74.88 255 MET A C 1
ATOM 2076 O O . MET A 1 255 ? 27.323 20.628 -19.032 1.00 74.88 255 MET A O 1
ATOM 2080 N N . TRP A 1 256 ? 27.755 21.315 -21.122 1.00 75.06 256 TRP A N 1
ATOM 2081 C CA . TRP A 1 256 ? 28.628 20.191 -21.451 1.00 75.06 256 TRP A CA 1
ATOM 2082 C C . TRP A 1 256 ? 30.024 20.413 -20.859 1.00 75.06 256 TRP A C 1
ATOM 2084 O O . TRP A 1 256 ? 30.530 21.535 -20.828 1.00 75.06 256 TRP A O 1
ATOM 2094 N N . GLY A 1 257 ? 30.664 19.341 -20.399 1.00 76.69 257 GLY A N 1
ATOM 2095 C CA . GLY A 1 257 ? 32.004 19.373 -19.819 1.00 76.69 257 GLY A CA 1
ATOM 2096 C C . GLY A 1 257 ? 32.147 18.502 -18.573 1.00 76.69 257 GLY A C 1
ATOM 2097 O O . GLY A 1 257 ? 31.170 18.026 -18.006 1.00 76.69 257 GLY A O 1
ATOM 2098 N N . TYR A 1 258 ? 33.396 18.306 -18.148 1.00 74.50 258 TYR A N 1
ATOM 2099 C CA . TYR A 1 258 ? 33.768 17.520 -16.961 1.00 74.50 258 TYR A CA 1
ATOM 2100 C C . TYR A 1 258 ? 33.926 18.380 -15.691 1.00 74.50 258 TYR A C 1
ATOM 2102 O O . TYR A 1 258 ? 34.613 17.986 -14.752 1.00 74.50 258 TYR A O 1
ATOM 2110 N N . HIS A 1 259 ? 33.330 19.574 -15.664 1.00 76.06 259 HIS A N 1
ATOM 2111 C CA . HIS A 1 259 ? 33.269 20.405 -14.461 1.00 76.06 259 HIS A CA 1
ATOM 2112 C C . HIS A 1 259 ? 32.170 19.889 -13.510 1.00 76.06 259 HIS A C 1
ATOM 2114 O O . HIS A 1 259 ? 31.271 19.175 -13.961 1.00 76.06 259 HIS A O 1
ATOM 2120 N N . PRO A 1 260 ? 32.207 20.225 -12.207 1.00 67.62 260 PRO A N 1
ATOM 2121 C CA . PRO A 1 260 ? 31.134 19.866 -11.280 1.00 67.62 260 PRO A CA 1
ATOM 2122 C C . PRO A 1 260 ? 29.766 20.330 -11.808 1.00 67.62 260 PRO A C 1
ATOM 2124 O O . PRO A 1 260 ? 29.584 21.512 -12.083 1.00 67.62 260 PRO A O 1
ATOM 2127 N N . GLY A 1 261 ? 28.828 19.394 -11.987 1.00 72.25 261 GLY A N 1
ATOM 2128 C CA . GLY A 1 261 ? 27.503 19.658 -12.571 1.00 72.25 261 GLY A CA 1
ATOM 2129 C C . GLY A 1 261 ? 27.426 19.608 -14.105 1.00 72.25 261 GLY A C 1
ATOM 2130 O O . GLY A 1 261 ? 26.340 19.767 -14.659 1.00 72.25 261 GLY A O 1
ATOM 2131 N N . GLY A 1 262 ? 28.541 19.355 -14.794 1.00 79.50 262 GLY A N 1
ATOM 2132 C CA . GLY A 1 262 ? 28.592 19.234 -16.249 1.00 79.50 262 GLY A CA 1
ATOM 2133 C C . GLY A 1 262 ? 28.113 17.873 -16.770 1.00 79.50 262 GLY A C 1
ATOM 2134 O O . GLY A 1 262 ? 28.261 16.841 -16.114 1.00 79.50 262 GLY A O 1
ATOM 2135 N N . TYR A 1 263 ? 27.562 17.860 -17.986 1.00 79.25 263 TYR A N 1
ATOM 2136 C CA . TYR A 1 263 ? 26.964 16.674 -18.628 1.00 79.25 263 TYR A CA 1
ATOM 2137 C C . TYR A 1 263 ? 27.973 15.786 -19.380 1.00 79.25 263 TYR A C 1
ATOM 2139 O O . TYR A 1 263 ? 27.597 14.931 -20.182 1.00 79.25 263 TYR A O 1
ATOM 2147 N N . GLY A 1 264 ? 29.273 15.951 -19.120 1.00 79.06 264 GLY A N 1
ATOM 2148 C CA . GLY A 1 264 ? 30.322 15.174 -19.779 1.00 79.06 264 GLY A CA 1
ATOM 2149 C C . GLY A 1 264 ? 30.515 15.582 -21.240 1.00 79.06 264 GLY A C 1
ATOM 2150 O O . GLY A 1 264 ? 30.380 16.757 -21.588 1.00 79.06 264 GLY A O 1
ATOM 2151 N N . LYS A 1 265 ? 30.882 14.624 -22.098 1.00 74.81 265 LYS A N 1
ATOM 2152 C CA . LYS A 1 265 ? 31.077 14.864 -23.536 1.00 74.81 265 LYS A CA 1
ATOM 2153 C C . LYS A 1 265 ? 29.767 14.577 -24.286 1.00 74.81 265 LYS A C 1
ATOM 2155 O O . LYS A 1 265 ? 29.161 13.547 -23.999 1.00 74.81 265 LYS A O 1
ATOM 2160 N N . PRO A 1 266 ? 29.381 15.402 -25.279 1.00 68.56 266 PRO A N 1
ATOM 2161 C CA . PRO A 1 266 ? 28.292 15.071 -26.189 1.00 68.56 266 PRO A CA 1
ATOM 2162 C C . PRO A 1 266 ? 28.514 13.675 -26.797 1.00 68.56 266 PRO A C 1
ATOM 2164 O O . PRO A 1 266 ? 29.558 13.447 -27.423 1.00 68.56 266 PRO A O 1
ATOM 2167 N N . PRO A 1 267 ? 27.586 12.730 -26.591 1.00 65.38 267 PRO A N 1
ATOM 2168 C CA . PRO A 1 267 ? 27.647 11.421 -27.221 1.00 65.38 267 PRO A CA 1
ATOM 2169 C C . PRO A 1 267 ? 27.467 11.597 -28.726 1.00 65.38 267 PRO A C 1
ATOM 2171 O O . PRO A 1 267 ? 26.536 12.278 -29.150 1.00 65.38 267 PRO A O 1
ATOM 2174 N N . VAL A 1 268 ? 28.351 11.003 -29.525 1.00 67.19 268 VAL A N 1
ATOM 2175 C CA . VAL A 1 268 ? 28.314 11.096 -30.991 1.00 67.19 268 VAL A CA 1
ATOM 2176 C C . VAL A 1 268 ? 27.909 9.760 -31.615 1.00 67.19 268 VAL A C 1
ATOM 2178 O O . VAL A 1 268 ? 28.242 8.707 -31.072 1.00 67.19 268 VAL A O 1
ATOM 2181 N N . ASP A 1 269 ? 27.175 9.804 -32.728 1.00 63.53 269 ASP A N 1
ATOM 2182 C CA . ASP A 1 269 ? 26.872 8.652 -33.581 1.00 63.53 269 ASP A CA 1
ATOM 2183 C C . ASP A 1 269 ? 28.131 8.182 -34.349 1.00 63.53 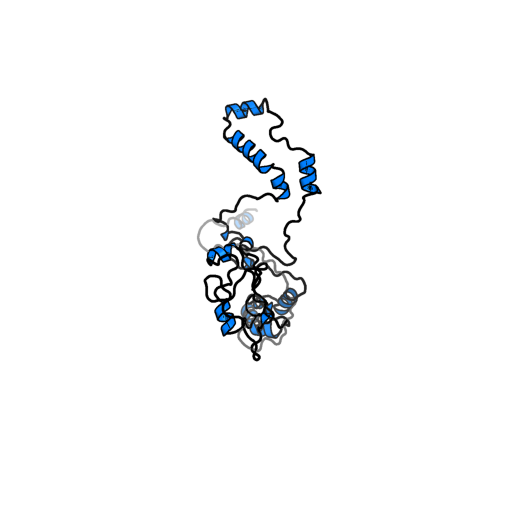269 ASP A C 1
ATOM 2185 O O . ASP A 1 269 ? 29.179 8.834 -34.325 1.00 63.53 269 ASP A O 1
ATOM 2189 N N . GLU A 1 270 ? 28.037 7.056 -35.069 1.00 60.56 270 GLU A N 1
ATOM 2190 C CA . GLU A 1 270 ? 29.114 6.536 -35.941 1.00 60.56 270 GLU A CA 1
ATOM 2191 C C . GLU A 1 270 ? 29.565 7.535 -37.033 1.00 60.56 270 GLU A C 1
ATOM 2193 O O . GLU A 1 270 ? 30.606 7.347 -37.659 1.00 60.56 270 GLU A O 1
ATOM 2198 N N . HIS A 1 271 ? 28.813 8.621 -37.238 1.00 55.97 271 HIS A N 1
ATOM 2199 C CA . HIS A 1 271 ? 29.052 9.685 -38.210 1.00 55.97 271 HIS A CA 1
ATOM 2200 C C . HIS A 1 271 ? 29.454 11.021 -37.542 1.00 55.97 271 HIS A C 1
ATOM 2202 O O . HIS A 1 271 ? 29.388 12.072 -38.182 1.00 55.97 271 HIS A O 1
ATOM 2208 N N . ASN A 1 272 ? 29.909 11.000 -36.279 1.00 58.50 272 ASN A N 1
ATOM 2209 C CA . ASN A 1 272 ? 30.341 12.166 -35.490 1.00 58.50 272 ASN A CA 1
ATOM 2210 C C . ASN A 1 272 ? 29.265 13.244 -35.221 1.00 58.50 272 ASN A C 1
ATOM 2212 O O . ASN A 1 272 ? 29.606 14.363 -34.832 1.00 58.50 272 ASN A O 1
ATOM 2216 N N . ARG A 1 273 ? 27.973 12.940 -35.371 1.00 60.00 273 ARG A N 1
ATOM 2217 C CA . ARG A 1 273 ? 26.870 13.849 -35.016 1.00 60.00 273 ARG A CA 1
ATOM 2218 C C . ARG A 1 273 ? 26.373 13.571 -33.600 1.00 60.00 273 ARG A C 1
ATOM 2220 O O . ARG A 1 273 ? 26.344 12.411 -33.196 1.00 60.00 273 ARG A O 1
ATOM 2227 N N . PRO A 1 274 ? 25.968 14.589 -32.829 1.00 60.69 274 PRO A N 1
ATOM 2228 C CA . PRO A 1 274 ? 25.475 14.375 -31.476 1.00 60.69 274 PRO A CA 1
ATOM 2229 C C . PRO A 1 274 ? 24.185 13.536 -31.482 1.00 60.69 274 PRO A C 1
ATOM 2231 O O . PRO A 1 274 ? 23.210 13.874 -32.150 1.00 60.69 274 PRO A O 1
ATOM 2234 N N . LEU A 1 275 ? 24.157 12.462 -30.687 1.00 61.25 275 LEU A N 1
ATOM 2235 C CA . LEU A 1 275 ? 23.012 11.547 -30.551 1.00 61.25 275 LEU A CA 1
ATOM 2236 C C . LEU A 1 275 ? 21.729 12.254 -30.075 1.00 61.25 275 LEU A C 1
ATOM 2238 O O . LEU A 1 275 ? 20.632 11.742 -30.275 1.00 61.25 275 LEU A O 1
ATOM 2242 N N . SER A 1 276 ? 21.853 13.445 -29.484 1.00 55.97 276 SER A N 1
ATOM 2243 C CA . SER A 1 276 ? 20.736 14.280 -29.038 1.00 55.97 276 SER A CA 1
ATOM 2244 C C . SER A 1 276 ? 19.998 15.030 -30.156 1.00 55.97 276 SER A C 1
ATOM 2246 O O . SER A 1 276 ? 18.940 15.583 -29.875 1.00 55.97 276 SER A O 1
ATOM 2248 N N . GLU A 1 277 ? 20.539 15.095 -31.380 1.00 48.78 277 GLU A N 1
ATOM 2249 C CA . GLU A 1 277 ? 19.926 15.797 -32.529 1.00 48.78 277 GLU A CA 1
ATOM 2250 C C . GLU A 1 277 ? 19.197 14.856 -33.509 1.00 48.78 277 GLU A C 1
ATOM 2252 O O . GLU A 1 277 ? 18.577 15.317 -34.464 1.00 48.78 277 GLU A O 1
ATOM 2257 N N . ALA A 1 278 ? 19.263 13.536 -33.297 1.00 44.53 278 ALA A N 1
ATOM 2258 C CA . ALA A 1 278 ? 18.744 12.525 -34.224 1.00 44.53 278 ALA A CA 1
ATOM 2259 C C . ALA A 1 278 ? 17.318 12.018 -33.898 1.00 44.53 278 ALA A C 1
ATOM 2261 O O . ALA A 1 278 ? 16.949 10.916 -34.307 1.00 44.53 278 ALA A O 1
ATOM 2262 N N . CYS A 1 279 ? 16.509 12.791 -33.168 1.00 35.78 279 CYS A N 1
ATOM 2263 C CA . CYS A 1 279 ? 15.103 12.487 -32.872 1.00 35.78 279 CYS A CA 1
ATOM 2264 C C . CYS A 1 279 ? 14.217 13.719 -33.036 1.00 35.78 279 CYS A C 1
ATOM 2266 O O . CYS A 1 279 ? 14.634 14.803 -32.573 1.00 35.78 279 CYS A O 1
#